Protein 5HN3 (pdb70)

Structure (mmCIF, N/CA/C/O backbone):
data_5HN3
#
_entry.id   5HN3
#
_cell.length_a   58.102
_cell.length_b   91.447
_cell.length_c   175.990
_cell.angle_alpha   90.00
_cell.angle_beta   90.00
_cell.angle_gamma   90.00
#
_symmetry.space_group_name_H-M   'I 2 2 2'
#
loop_
_entity.id
_entity.type
_entity.pdbx_description
1 polymer 'Homoisocitrate dehydrogenase'
2 non-polymer IMIDAZOLE
3 non-polymer 'SODIUM ION'
4 water water
#
loop_
_atom_site.group_PDB
_atom_site.id
_atom_site.type_symbol
_atom_site.label_atom_id
_atom_site.label_alt_id
_atom_site.label_comp_id
_atom_site.label_asym_id
_atom_site.label_entity_id
_atom_site.label_seq_id
_atom_site.pdbx_PDB_ins_code
_atom_site.Cartn_x
_atom_site.Cartn_y
_atom_site.Cartn_z
_atom_site.occupancy
_atom_site.B_iso_or_equiv
_atom_site.auth_seq_id
_atom_site.auth_comp_id
_atom_site.auth_asym_id
_atom_site.auth_atom_id
_atom_site.pdbx_PDB_model_num
ATOM 1 N N . MET A 1 1 ? -4.188 2.102 25.615 1.00 48.73 1 MET A N 1
ATOM 2 C CA . MET A 1 1 ? -2.983 2.877 26.006 1.00 45.65 1 MET A CA 1
ATOM 3 C C . MET A 1 1 ? -2.861 4.103 25.127 1.00 43.73 1 MET A C 1
ATOM 4 O O . MET A 1 1 ? -2.938 4.018 23.897 1.00 41.99 1 MET A O 1
ATOM 9 N N . TYR A 1 2 ? -2.659 5.246 25.762 1.00 40.97 2 TYR A N 1
ATOM 10 C CA . TYR A 1 2 ? -2.226 6.405 25.013 1.00 39.14 2 TYR A CA 1
ATOM 11 C C . TYR A 1 2 ? -0.710 6.389 24.968 1.00 36.93 2 TYR A C 1
ATOM 12 O O . TYR A 1 2 ? -0.052 6.067 25.976 1.00 39.77 2 TYR A O 1
ATOM 21 N N . ARG A 1 3 ? -0.198 6.791 23.815 1.00 38.79 3 ARG A N 1
ATOM 22 C CA . ARG A 1 3 ? 1.219 6.903 23.537 1.00 42.89 3 ARG A CA 1
ATOM 23 C C . ARG A 1 3 ? 1.644 8.381 23.485 1.00 41.96 3 ARG A C 1
ATOM 24 O O . ARG A 1 3 ? 1.238 9.124 22.562 1.00 39.31 3 ARG A O 1
ATOM 32 N N . VAL A 1 4 ? 2.480 8.775 24.448 1.00 37.17 4 VAL A N 1
ATOM 33 C CA . VAL A 1 4 ? 3.008 10.144 24.536 1.00 35.57 4 VAL A CA 1
ATOM 34 C C . VAL A 1 4 ? 4.490 10.175 24.164 1.00 35.54 4 VAL A C 1
ATOM 35 O O . VAL A 1 4 ? 5.288 9.461 24.757 1.00 34.78 4 VAL A O 1
ATOM 39 N N . ALA A 1 5 ? 4.833 11.004 23.182 1.00 33.76 5 ALA A N 1
ATOM 40 C CA . ALA A 1 5 ? 6.216 11.253 22.813 1.00 34.22 5 ALA A CA 1
ATOM 41 C C . ALA A 1 5 ? 6.824 12.300 23.749 1.00 35.02 5 ALA A C 1
ATOM 42 O O . ALA A 1 5 ? 6.248 13.375 23.932 1.00 34.62 5 ALA A O 1
ATOM 44 N N . VAL A 1 6 ? 7.974 11.984 24.344 1.00 32.58 6 VAL A N 1
ATOM 45 C CA . VAL A 1 6 ? 8.627 12.864 25.303 1.00 29.91 6 VAL A CA 1
ATOM 46 C C . VAL A 1 6 ? 9.899 13.406 24.668 1.00 30.64 6 VAL A C 1
ATOM 47 O O . VAL A 1 6 ? 10.709 12.657 24.124 1.00 32.60 6 VAL A O 1
ATOM 51 N N . ILE A 1 7 ? 10.044 14.728 24.670 1.00 30.08 7 ILE A N 1
ATOM 52 C CA . ILE A 1 7 ? 11.193 15.401 24.074 1.00 29.76 7 ILE A CA 1
ATOM 53 C C . ILE A 1 7 ? 11.743 16.339 25.127 1.00 30.45 7 ILE A C 1
ATOM 54 O O . ILE A 1 7 ? 11.372 17.544 25.180 1.00 30.58 7 ILE A O 1
ATOM 59 N N . PRO A 1 8 ? 12.613 15.803 26.007 1.00 30.85 8 PRO A N 1
ATOM 60 C CA . PRO A 1 8 ? 13.143 16.587 27.130 1.00 29.14 8 PRO A CA 1
ATOM 61 C C . PRO A 1 8 ? 13.888 17.892 26.766 1.00 29.03 8 PRO A C 1
A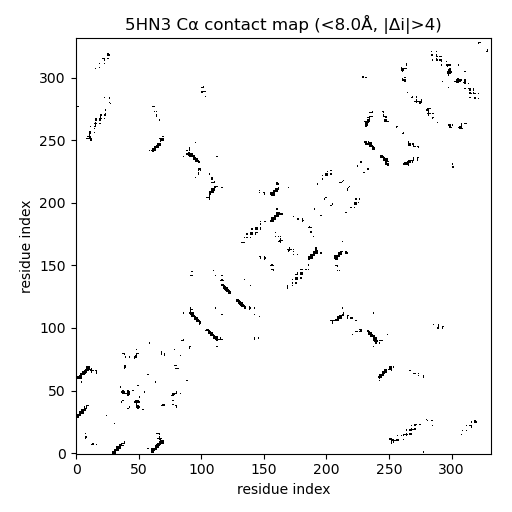TOM 62 O O . PRO A 1 8 ? 13.873 18.854 27.539 1.00 26.38 8 PRO A O 1
ATOM 66 N N . GLY A 1 9 ? 14.609 17.890 25.652 1.00 30.54 9 GLY A N 1
ATOM 67 C CA . GLY A 1 9 ? 15.421 19.044 25.242 1.00 30.63 9 GLY A CA 1
ATOM 68 C C . GLY A 1 9 ? 16.757 19.189 25.967 1.00 31.04 9 GLY A C 1
ATOM 69 O O . GLY A 1 9 ? 17.471 18.175 26.163 1.00 33.32 9 GLY A O 1
ATOM 70 N N . ASP A 1 10 ? 17.093 20.426 26.352 1.00 30.03 10 ASP A N 1
ATOM 71 C CA . ASP A 1 10 ? 18.402 20.826 26.923 1.00 31.31 10 ASP A CA 1
ATOM 72 C C . ASP A 1 10 ? 18.266 21.520 28.236 1.00 30.38 10 ASP A C 1
ATOM 73 O O . ASP A 1 10 ? 17.186 21.997 28.623 1.00 26.93 10 ASP A O 1
ATOM 78 N N . GLY A 1 11 ? 19.406 21.678 28.900 1.00 27.12 11 GLY A N 1
ATOM 79 C CA . GLY A 1 11 ? 19.486 22.517 30.089 1.00 29.04 11 GLY A CA 1
ATOM 80 C C . GLY A 1 11 ? 18.580 21.993 31.186 1.00 29.43 11 GLY A C 1
ATOM 81 O O . GLY A 1 11 ? 18.703 20.829 31.612 1.00 28.48 11 GLY A O 1
ATOM 82 N N . ILE A 1 12 ? 17.624 22.810 31.597 1.00 25.47 12 ILE A N 1
ATOM 83 C CA . ILE A 1 12 ? 16.683 22.367 32.627 1.00 25.58 12 ILE A CA 1
ATOM 84 C C . ILE A 1 12 ? 15.520 21.568 32.037 1.00 25.31 12 ILE A C 1
ATOM 85 O O . ILE A 1 12 ? 14.746 20.999 32.778 1.00 24.48 12 ILE A O 1
ATOM 90 N N . GLY A 1 13 ? 15.403 21.483 30.720 1.00 24.85 13 GLY A N 1
ATOM 91 C CA . GLY A 1 13 ? 14.321 20.715 30.128 1.00 26.09 13 GLY A CA 1
ATOM 92 C C . GLY A 1 13 ? 14.187 19.299 30.666 1.00 27.09 13 GLY A C 1
ATOM 93 O O . GLY A 1 13 ? 13.113 18.919 31.164 1.00 25.03 13 GLY A O 1
ATOM 94 N N . PRO A 1 14 ? 15.273 18.494 30.584 1.00 26.92 14 PRO A N 1
ATOM 95 C CA . PRO A 1 14 ? 15.265 17.145 31.178 1.00 24.49 14 PRO A CA 1
ATOM 96 C C . PRO A 1 14 ? 14.900 17.084 32.642 1.00 24.38 14 PRO A C 1
ATOM 97 O O . PRO A 1 14 ? 14.214 16.145 33.046 1.00 26.20 14 PRO A O 1
ATOM 101 N N . GLU A 1 15 ? 15.307 18.073 33.421 1.00 22.98 15 GLU A N 1
ATOM 102 C CA . GLU A 1 15 ? 15.086 18.095 34.864 1.00 24.66 15 GLU A CA 1
ATOM 103 C C . GLU A 1 15 ? 13.580 18.250 35.133 1.00 23.86 15 GLU A C 1
ATOM 104 O O . GLU A 1 15 ? 12.994 17.521 35.924 1.00 24.49 15 GLU A O 1
ATOM 110 N N . VAL A 1 16 ? 12.978 19.253 34.510 1.00 22.75 16 VAL A N 1
ATOM 111 C CA . VAL A 1 16 ? 11.554 19.518 34.763 1.00 23.55 16 VAL A CA 1
ATOM 112 C C . VAL A 1 16 ? 10.654 18.444 34.142 1.00 23.73 16 VAL A C 1
ATOM 113 O O . VAL A 1 16 ? 9.574 18.100 34.709 1.00 24.09 16 VAL A O 1
ATOM 117 N N . ILE A 1 17 ? 11.050 17.889 32.994 1.00 21.89 17 ILE A N 1
ATOM 118 C CA . ILE A 1 17 ? 10.287 16.868 32.324 1.00 24.02 17 ILE A CA 1
ATOM 119 C C . ILE A 1 17 ? 10.316 15.574 33.139 1.00 25.72 17 ILE A C 1
ATOM 120 O O . ILE A 1 17 ? 9.300 14.894 33.211 1.00 24.98 17 ILE A O 1
ATOM 125 N N . ASP A 1 18 ? 11.445 15.255 33.773 1.00 25.55 18 ASP A N 1
ATOM 126 C CA . ASP A 1 18 ? 11.478 14.090 34.688 1.00 28.55 18 ASP A CA 1
ATOM 127 C C . ASP A 1 18 ? 10.378 14.237 35.750 1.00 26.19 18 ASP A C 1
ATOM 128 O O . ASP A 1 18 ? 9.661 13.275 36.069 1.00 28.09 18 ASP A O 1
ATOM 133 N N . GLY A 1 19 ? 10.274 15.424 36.346 1.00 24.52 19 GLY A N 1
ATOM 134 C CA . GLY A 1 19 ? 9.244 15.707 37.333 1.00 24.38 19 GLY A CA 1
ATOM 135 C C . GLY A 1 19 ? 7.850 15.557 36.764 1.00 24.17 19 GLY A C 1
ATOM 136 O O . GLY A 1 19 ? 6.966 14.992 37.411 1.00 25.21 19 GLY A O 1
ATOM 137 N N . ALA A 1 20 ? 7.608 16.130 35.584 1.00 22.46 20 ALA A N 1
ATOM 138 C CA . ALA A 1 20 ? 6.315 16.015 34.954 1.00 23.87 20 ALA A CA 1
ATOM 139 C C . ALA A 1 20 ? 5.921 14.566 34.654 1.00 24.96 20 ALA A C 1
ATOM 140 O O . ALA A 1 20 ? 4.780 14.166 34.899 1.00 25.20 20 ALA A O 1
ATOM 142 N N . VAL A 1 21 ? 6.845 13.790 34.077 1.00 24.38 21 VAL A N 1
ATOM 143 C CA . VAL A 1 21 ? 6.565 12.386 33.761 1.00 23.42 21 VAL A CA 1
ATOM 144 C C . VAL A 1 21 ? 6.298 11.555 35.023 1.00 24.79 21 VAL A C 1
ATOM 145 O O . VAL A 1 21 ? 5.347 10.759 35.029 1.00 24.96 21 VAL A O 1
ATOM 149 N N . ARG A 1 22 ? 7.073 11.776 36.080 1.00 24.11 22 ARG A N 1
ATOM 150 C CA . ARG A 1 22 ? 6.845 11.128 37.344 1.00 24.78 22 ARG A CA 1
ATOM 151 C C . ARG A 1 22 ? 5.457 11.459 37.915 1.00 26.59 22 ARG A C 1
ATOM 152 O O . ARG A 1 22 ? 4.739 10.582 38.426 1.00 25.92 22 ARG A O 1
ATOM 160 N N . VAL A 1 23 ? 5.084 12.740 37.833 1.00 23.13 23 VAL A N 1
ATOM 161 C CA . VAL A 1 23 ? 3.725 13.134 38.192 1.00 23.62 23 VAL A CA 1
ATOM 162 C C . VAL A 1 23 ? 2.640 12.443 37.383 1.00 24.43 23 VAL A C 1
ATOM 163 O O . VAL A 1 23 ? 1.662 11.961 38.001 1.00 25.61 23 VAL A O 1
ATOM 167 N N . LEU A 1 24 ? 2.783 12.372 36.054 1.00 23.80 24 LEU A N 1
ATOM 168 C CA . LEU A 1 24 ? 1.798 11.727 35.204 1.00 24.57 24 LEU A CA 1
ATOM 169 C C . LEU A 1 24 ? 1.670 10.261 35.617 1.00 26.37 24 LEU A C 1
ATOM 170 O O . LEU A 1 24 ? 0.574 9.776 35.791 1.00 25.78 24 LEU A O 1
ATOM 175 N N . LYS A 1 25 ? 2.809 9.616 35.836 1.00 25.65 25 LYS A N 1
ATOM 176 C CA . LYS A 1 25 ? 2.800 8.172 36.247 1.00 28.62 25 LYS A CA 1
ATOM 177 C C . LYS A 1 25 ? 2.132 7.966 37.592 1.00 26.80 25 LYS A C 1
ATOM 178 O O . LYS A 1 25 ? 1.551 6.886 37.828 1.00 29.36 25 LYS A O 1
ATOM 184 N N . ALA A 1 26 ? 2.204 8.954 38.473 1.00 26.88 26 ALA A N 1
ATOM 185 C CA . ALA A 1 26 ? 1.536 8.898 39.743 1.00 26.83 26 ALA A CA 1
ATOM 186 C C . ALA A 1 26 ? 0.006 9.000 39.600 1.00 30.64 26 ALA A C 1
ATOM 187 O O . ALA A 1 26 ? -0.725 8.499 40.467 1.00 26.50 26 ALA A O 1
ATOM 189 N N . VAL A 1 27 ? -0.502 9.638 38.536 1.00 30.63 27 VAL A N 1
ATOM 190 C CA . VAL A 1 27 ? -1.978 9.757 38.421 1.00 30.43 27 VAL A CA 1
ATOM 191 C C . VAL A 1 27 ? -2.582 8.659 37.561 1.00 30.59 27 VAL A C 1
ATOM 192 O O . VAL A 1 27 ? -3.682 8.221 37.845 1.00 33.50 27 VAL A O 1
ATOM 196 N N . THR A 1 28 ? -1.908 8.226 36.518 1.00 31.65 28 THR A N 1
ATOM 197 C CA . THR A 1 28 ? -2.487 7.247 35.616 1.00 36.35 28 THR A CA 1
ATOM 198 C C . THR A 1 28 ? -1.466 6.219 35.139 1.00 34.73 28 THR A C 1
ATOM 199 O O . THR A 1 28 ? -0.289 6.528 34.948 1.00 30.29 28 THR A O 1
ATOM 203 N N . GLY A 1 29 ? -1.922 4.975 34.985 1.00 36.32 29 GLY A N 1
ATOM 204 C CA . GLY A 1 29 ? -1.174 3.984 34.250 1.00 37.17 29 GLY A CA 1
ATOM 205 C C . GLY A 1 29 ? -1.692 3.831 32.834 1.00 38.35 29 GLY A C 1
ATOM 206 O O . GLY A 1 29 ? -1.286 2.925 32.118 1.00 40.49 29 GLY A O 1
ATOM 207 N N . ARG A 1 30 ? -2.575 4.722 32.387 1.00 42.17 30 ARG A N 1
ATOM 208 C CA . ARG A 1 30 ? -3.111 4.621 31.022 1.00 42.74 30 ARG A CA 1
ATOM 209 C C . ARG A 1 30 ? -2.255 5.310 29.960 1.00 43.40 30 ARG A C 1
ATOM 210 O O . ARG A 1 30 ? -2.633 5.370 28.792 1.00 46.24 30 ARG A O 1
ATOM 218 N N . VAL A 1 31 ? -1.095 5.823 30.352 1.00 39.28 31 VAL A N 1
ATOM 219 C CA . VAL A 1 31 ? -0.173 6.404 29.415 1.00 39.02 31 VAL A CA 1
ATOM 220 C C . VAL A 1 31 ? 1.156 5.702 29.571 1.00 37.85 31 VAL A C 1
ATOM 221 O O . VAL A 1 31 ? 1.572 5.421 30.693 1.00 39.74 31 VAL A O 1
ATOM 225 N N . ARG A 1 32 ? 1.780 5.443 28.439 1.00 35.96 32 ARG A N 1
ATOM 226 C CA . ARG A 1 32 ? 3.167 5.063 28.352 1.00 44.60 32 ARG A CA 1
ATOM 227 C C . ARG A 1 32 ? 3.921 6.071 27.476 1.00 38.68 32 ARG A C 1
ATOM 228 O O . ARG A 1 32 ? 3.371 6.647 26.525 1.00 39.09 32 ARG A O 1
ATOM 236 N N . PHE A 1 33 ? 5.214 6.189 27.757 1.00 34.95 33 PHE A N 1
ATOM 237 C CA . PHE A 1 33 ? 6.069 7.221 27.193 1.00 35.42 33 PHE A CA 1
ATOM 238 C C . PHE A 1 33 ? 7.230 6.690 26.346 1.00 40.43 33 PHE A C 1
ATOM 239 O O . PHE A 1 33 ? 7.913 5.755 26.765 1.00 40.92 33 PHE A O 1
ATOM 247 N N . GLU A 1 34 ? 7.462 7.310 25.192 1.00 39.55 34 GLU A N 1
ATOM 248 C CA . GLU A 1 34 ? 8.683 7.099 24.379 1.00 44.43 34 GLU A CA 1
ATOM 249 C C . GLU A 1 34 ? 9.493 8.389 24.255 1.00 44.56 34 GLU A C 1
ATOM 250 O O . GLU A 1 34 ? 8.938 9.446 23.922 1.00 40.58 34 GLU A O 1
ATOM 256 N N . TYR A 1 35 ? 10.805 8.294 24.476 1.00 41.76 35 TYR A N 1
ATOM 257 C CA . TYR A 1 35 ? 11.673 9.476 24.524 1.00 37.62 35 TYR A CA 1
AT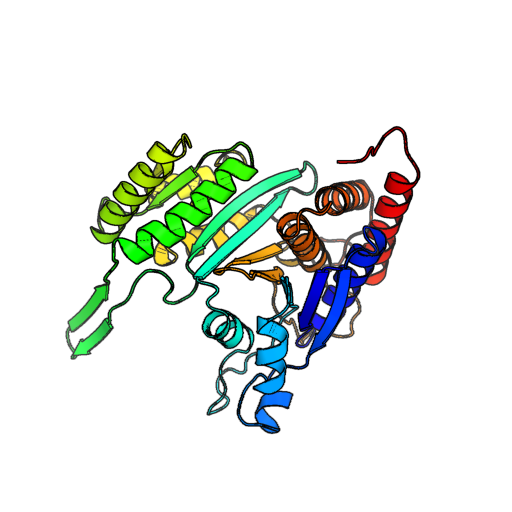OM 258 C C . TYR A 1 35 ? 12.425 9.692 23.224 1.00 40.82 35 TYR A C 1
ATOM 259 O O . TYR A 1 35 ? 12.772 8.723 22.543 1.00 39.03 35 TYR A O 1
ATOM 268 N N . TYR A 1 36 ? 12.674 10.960 22.886 1.00 38.94 36 TYR A N 1
ATOM 269 C CA . TYR A 1 36 ? 13.341 11.348 21.647 1.00 38.46 36 TYR A CA 1
ATOM 270 C C . TYR A 1 36 ? 14.333 12.491 21.869 1.00 39.80 36 TYR A C 1
ATOM 271 O O . TYR A 1 36 ? 14.113 13.378 22.692 1.00 39.75 36 TYR A O 1
ATOM 280 N N . GLU A 1 37 ? 15.430 12.462 21.129 1.00 38.96 37 GLU A N 1
ATOM 281 C CA . GLU A 1 37 ? 16.470 13.486 21.219 1.00 40.53 37 GLU A CA 1
ATOM 282 C C . GLU A 1 37 ? 16.220 14.550 20.169 1.00 37.07 37 GLU A C 1
ATOM 283 O O . GLU A 1 37 ? 15.682 14.275 19.114 1.00 37.69 37 GLU A O 1
ATOM 289 N N . GLY A 1 38 ? 16.645 15.765 20.463 1.00 39.01 38 GLY A N 1
ATOM 290 C CA . GLY A 1 38 ? 16.457 16.879 19.560 1.00 37.55 38 GLY A CA 1
ATOM 291 C C . GLY A 1 38 ? 17.225 18.082 20.057 1.00 37.37 38 GLY A C 1
ATOM 292 O O . GLY A 1 38 ? 17.354 18.307 21.256 1.00 38.22 38 GLY A O 1
ATOM 293 N N . GLY A 1 39 ? 17.728 18.872 19.129 1.00 37.73 39 GLY A N 1
ATOM 294 C CA . GLY A 1 39 ? 18.500 20.048 19.487 1.00 41.27 39 GLY A CA 1
ATOM 295 C C . GLY A 1 39 ? 19.747 20.137 18.634 1.00 43.68 39 GLY A C 1
ATOM 296 O O . GLY A 1 39 ? 19.836 19.518 17.563 1.00 44.79 39 GLY A O 1
ATOM 297 N N . VAL A 1 40 ? 20.707 20.900 19.125 1.00 44.62 40 VAL A N 1
ATOM 298 C CA . VAL A 1 40 ? 21.932 21.186 18.383 1.00 47.14 40 VAL A CA 1
ATOM 299 C C . VAL A 1 40 ? 22.732 19.900 18.139 1.00 47.74 40 VAL A C 1
ATOM 300 O O . VAL A 1 40 ? 23.197 19.668 17.021 1.00 47.55 40 VAL A O 1
ATOM 304 N N . ASP A 1 41 ? 22.843 19.044 19.154 1.00 48.94 41 ASP A N 1
ATOM 305 C CA . ASP A 1 41 ? 23.634 17.803 19.022 1.00 50.25 41 ASP A CA 1
ATOM 306 C C . ASP A 1 41 ? 23.095 16.905 17.920 1.00 53.39 41 ASP A C 1
ATOM 307 O O . ASP A 1 41 ? 23.866 16.377 17.107 1.00 58.97 41 ASP A O 1
ATOM 312 N N . VAL A 1 42 ? 21.775 16.746 17.871 1.00 52.58 42 VAL A N 1
ATOM 313 C CA . VAL A 1 42 ? 21.133 16.036 16.761 1.00 53.49 42 VAL A CA 1
ATOM 314 C C . VAL A 1 42 ? 21.387 16.712 15.403 1.00 54.19 42 VAL A C 1
ATOM 315 O O . VAL A 1 42 ? 21.574 16.018 14.389 1.00 54.37 42 VAL A O 1
ATOM 319 N N . PHE A 1 43 ? 21.386 18.046 15.369 1.00 53.74 43 PHE A N 1
ATOM 320 C CA . PHE A 1 43 ? 21.659 18.787 14.125 1.00 55.87 43 PHE A CA 1
ATOM 321 C C . PHE A 1 43 ? 23.068 18.520 13.603 1.00 57.33 43 PHE A C 1
ATOM 322 O O . PHE A 1 43 ? 23.252 18.277 12.405 1.00 55.94 43 PHE A O 1
ATOM 330 N N . GLN A 1 44 ? 24.051 18.587 14.503 1.00 60.84 44 GLN A N 1
ATOM 331 C CA . GLN A 1 44 ? 25.447 18.322 14.148 1.00 65.02 44 GLN A CA 1
ATOM 332 C C . GLN A 1 44 ? 25.553 16.950 13.491 1.00 67.32 44 GLN A C 1
ATOM 333 O O . GLN A 1 44 ? 26.265 16.774 12.506 1.00 67.48 44 GLN A O 1
ATOM 339 N N . GLU A 1 45 ? 24.828 15.982 14.034 1.00 68.19 45 GLU A N 1
ATOM 340 C CA . GLU A 1 45 ? 24.950 14.612 13.574 1.00 69.11 45 GLU A CA 1
ATOM 341 C C . GLU A 1 45 ? 24.057 14.245 12.387 1.00 66.81 45 GLU A C 1
ATOM 342 O O . GLU A 1 45 ? 24.285 13.204 11.782 1.00 70.96 45 GLU A O 1
ATOM 348 N N . CYS A 1 46 ? 23.065 15.071 12.037 1.00 63.52 46 CYS A N 1
ATOM 349 C CA . CYS A 1 46 ? 22.168 14.746 10.896 1.00 61.22 46 CYS A CA 1
ATOM 350 C C . CYS A 1 46 ? 21.594 15.913 10.065 1.00 56.09 46 CYS A C 1
ATOM 351 O O . CYS A 1 46 ? 20.749 15.682 9.205 1.00 56.00 46 CYS A O 1
ATOM 354 N N . GLY A 1 47 ? 22.021 17.148 10.317 1.00 54.15 47 GLY A N 1
ATOM 355 C CA . GLY A 1 47 ? 21.560 18.299 9.526 1.00 55.46 47 GLY A CA 1
ATOM 356 C C . GLY A 1 47 ? 20.156 18.828 9.807 1.00 56.21 47 GLY A C 1
ATOM 357 O O . GLY A 1 47 ? 19.674 19.700 9.091 1.00 55.03 47 GLY A O 1
ATOM 358 N N . SER A 1 48 ? 19.496 18.307 10.842 1.00 57.93 48 SER A N 1
ATOM 359 C CA . SER A 1 48 ? 18.160 18.782 11.254 1.00 57.26 48 SER A CA 1
ATOM 360 C C . SER A 1 48 ? 18.027 18.630 12.764 1.00 53.74 48 SER A C 1
ATOM 361 O O . SER A 1 48 ? 18.586 17.686 13.324 1.00 49.92 48 SER A O 1
ATOM 364 N N . PRO A 1 49 ? 17.295 19.555 13.433 1.00 48.99 49 PRO A N 1
ATOM 365 C CA . PRO A 1 49 ? 17.198 19.497 14.905 1.00 46.47 49 PRO A CA 1
ATOM 366 C C . PRO A 1 49 ? 16.580 18.203 15.428 1.00 43.99 49 PRO A C 1
ATOM 367 O O . PRO A 1 49 ? 16.819 17.828 16.590 1.00 41.50 49 PRO A O 1
ATOM 371 N N . ILE A 1 50 ? 15.781 17.542 14.589 1.00 44.58 50 ILE A N 1
ATOM 372 C CA . ILE A 1 50 ? 15.233 16.235 14.917 1.00 48.55 50 ILE A CA 1
ATOM 373 C C . ILE A 1 50 ? 15.239 15.285 13.701 1.00 51.97 50 ILE A C 1
ATOM 374 O O . ILE A 1 50 ? 14.993 15.696 12.556 1.00 52.02 50 ILE A O 1
ATOM 379 N N . ARG A 1 51 ? 15.536 14.014 13.979 1.00 56.99 51 ARG A N 1
ATOM 380 C CA . ARG A 1 51 ? 15.613 12.962 12.953 1.00 57.71 51 ARG A CA 1
ATOM 381 C C . ARG A 1 51 ? 14.252 12.690 12.303 1.00 60.26 51 ARG A C 1
ATOM 382 O O . ARG A 1 51 ? 13.221 12.666 12.981 1.00 61.19 51 ARG A O 1
ATOM 390 N N . GLU A 1 52 ? 14.260 12.464 10.992 1.00 61.79 52 GLU A N 1
ATOM 391 C CA . GLU A 1 52 ? 13.027 12.329 10.219 1.00 64.79 52 GLU A CA 1
ATOM 392 C C . GLU A 1 52 ? 12.219 11.101 10.653 1.00 63.46 52 GLU A C 1
ATOM 393 O O . GLU A 1 52 ? 10.986 11.130 10.648 1.00 62.57 52 GLU A O 1
ATOM 399 N N . GLU A 1 53 ? 12.923 10.041 11.051 1.00 63.90 53 GLU A N 1
ATOM 400 C CA . GLU A 1 53 ? 12.281 8.821 11.566 1.00 63.25 53 GLU A CA 1
ATOM 401 C C . GLU A 1 53 ? 11.675 9.021 12.964 1.00 58.51 53 GLU A C 1
ATOM 402 O O . GLU A 1 53 ? 10.650 8.421 13.277 1.00 54.17 53 GLU A O 1
ATOM 408 N N . ASP A 1 54 ? 12.304 9.861 13.791 1.00 53.95 54 ASP A N 1
ATOM 409 C CA . ASP A 1 54 ? 11.729 10.258 15.091 1.00 51.69 54 ASP A CA 1
ATOM 410 C C . ASP A 1 54 ? 10.472 11.119 14.890 1.00 48.87 54 ASP A C 1
ATOM 411 O O . ASP A 1 54 ? 9.449 10.875 15.523 1.00 46.48 54 ASP A O 1
ATOM 416 N N . LEU A 1 55 ? 10.536 12.082 13.973 1.00 51.63 55 LEU A N 1
ATOM 417 C CA . LEU A 1 55 ? 9.342 12.861 13.596 1.00 54.06 55 LEU A CA 1
ATOM 418 C C . LEU A 1 55 ? 8.156 11.985 13.199 1.00 53.99 55 LEU A C 1
ATOM 419 O O . LEU A 1 55 ? 7.018 12.264 13.594 1.00 55.74 55 LEU A O 1
ATOM 424 N N . GLU A 1 56 ? 8.421 10.942 12.407 1.00 52.04 56 GLU A N 1
ATOM 425 C CA . GLU A 1 56 ? 7.373 10.028 11.970 1.00 53.21 56 GLU A CA 1
ATOM 426 C C . GLU A 1 56 ? 6.734 9.304 13.128 1.00 47.77 56 GLU A C 1
ATOM 427 O O . GLU A 1 56 ? 5.513 9.142 13.158 1.00 52.87 56 GLU A O 1
ATOM 433 N N . GLU A 1 57 ? 7.532 8.868 14.094 1.00 47.77 57 GLU A N 1
ATOM 434 C CA . GLU A 1 57 ? 6.957 8.219 15.260 1.00 47.14 57 GLU A CA 1
ATOM 435 C C . GLU A 1 57 ? 6.152 9.227 16.077 1.00 47.50 57 GLU A C 1
ATOM 436 O O . GLU A 1 57 ? 5.090 8.902 16.611 1.00 47.50 57 GLU A O 1
ATOM 442 N N . ILE A 1 58 ? 6.681 10.443 16.179 1.00 46.69 58 ILE A N 1
ATOM 443 C CA . ILE A 1 58 ? 6.021 11.521 16.945 1.00 45.35 58 ILE A CA 1
ATOM 444 C C . ILE A 1 58 ? 4.642 11.854 16.353 1.00 44.08 58 ILE A C 1
ATOM 445 O O . ILE A 1 58 ? 3.652 11.923 17.095 1.00 44.91 58 ILE A O 1
ATOM 450 N N . ARG A 1 59 ? 4.565 11.987 15.027 1.00 46.21 59 ARG A N 1
ATOM 451 C CA . ARG A 1 59 ? 3.284 12.211 14.317 1.00 48.09 59 ARG A CA 1
ATOM 452 C C . ARG A 1 59 ? 2.182 11.222 14.671 1.00 49.50 59 ARG A C 1
ATOM 453 O O . ARG A 1 59 ? 1.000 11.568 14.635 1.00 47.32 59 ARG A O 1
ATOM 461 N N . ARG A 1 60 ? 2.561 9.987 14.977 1.00 50.13 60 ARG A N 1
ATOM 462 C CA . ARG A 1 60 ? 1.594 8.934 15.257 1.00 50.98 60 ARG A CA 1
ATOM 463 C C . ARG A 1 60 ? 1.236 8.823 16.732 1.00 48.59 60 ARG A C 1
ATOM 464 O O . ARG A 1 60 ? 0.292 8.111 17.082 1.00 52.15 60 ARG A O 1
ATOM 472 N N . SER A 1 61 ? 1.973 9.530 17.592 1.00 46.18 61 SER A N 1
ATOM 473 C CA . SER A 1 61 ? 1.670 9.588 19.018 1.00 43.72 61 SER A CA 1
ATOM 474 C C . SER A 1 61 ? 0.374 10.343 19.284 1.00 38.07 61 SER A C 1
ATOM 475 O O . SER A 1 61 ? -0.135 11.062 18.420 1.00 40.15 61 SER A O 1
ATOM 478 N N . ASP A 1 62 ? -0.165 10.146 20.478 1.00 36.76 62 ASP A N 1
ATOM 479 C CA . ASP A 1 62 ? -1.411 10.787 20.877 1.00 35.65 62 ASP A CA 1
ATOM 480 C C . ASP A 1 62 ? -1.187 12.212 21.421 1.00 35.29 62 ASP A C 1
ATOM 481 O O . ASP A 1 62 ? -2.039 13.081 21.244 1.00 34.72 62 ASP A O 1
ATOM 486 N N . ALA A 1 63 ? -0.051 12.428 22.077 1.00 34.29 63 ALA A N 1
ATOM 487 C CA . ALA A 1 63 ? 0.322 13.762 22.590 1.00 33.33 63 ALA A CA 1
ATOM 488 C C . ALA A 1 63 ? 1.847 13.841 22.690 1.00 34.78 63 ALA A C 1
ATOM 489 O O . ALA A 1 63 ? 2.545 12.792 22.708 1.00 34.28 63 ALA A O 1
ATOM 491 N N . VAL A 1 64 ? 2.373 15.065 22.731 1.00 32.36 64 VAL A N 1
ATOM 492 C CA . VAL A 1 64 ? 3.801 15.291 22.920 1.00 29.45 64 VAL A CA 1
ATOM 493 C C . VAL A 1 64 ? 4.018 16.096 24.184 1.00 31.61 64 VAL A C 1
ATOM 494 O O . VAL A 1 64 ? 3.315 17.082 24.444 1.00 27.11 64 VAL A O 1
ATOM 498 N N . LEU A 1 65 ? 5.010 15.677 24.956 1.00 27.88 65 LEU A N 1
ATOM 499 C CA . LEU A 1 65 ? 5.446 16.405 26.133 1.00 26.85 65 LEU A CA 1
ATOM 500 C C . LEU A 1 65 ? 6.847 16.865 25.865 1.00 28.59 65 LEU A C 1
ATOM 501 O O . LEU A 1 65 ? 7.743 16.026 25.642 1.00 27.50 65 LEU A O 1
ATOM 506 N N . PHE A 1 66 ? 7.030 18.191 2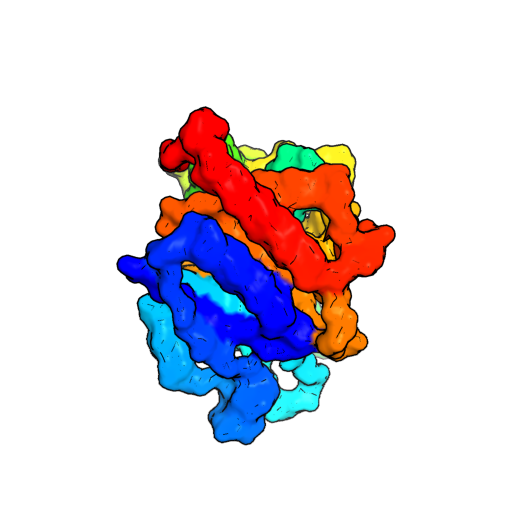5.890 1.00 26.09 66 PHE A N 1
ATOM 507 C CA . PHE A 1 66 ? 8.247 18.854 25.473 1.00 24.48 66 PHE A CA 1
ATOM 508 C C . PHE A 1 66 ? 8.799 19.693 26.608 1.00 24.31 66 PHE A C 1
ATOM 509 O O . PHE A 1 66 ? 8.056 20.370 27.293 1.00 22.21 66 PHE A O 1
ATOM 517 N N . GLY A 1 67 ? 10.118 19.623 26.834 1.00 23.38 67 GLY A N 1
ATOM 518 C CA . GLY A 1 67 ? 10.763 20.408 27.868 1.00 24.73 67 GLY A CA 1
ATOM 519 C C . GLY A 1 67 ? 11.142 21.793 27.364 1.00 24.69 67 GLY A C 1
ATOM 520 O O . GLY A 1 67 ? 10.307 22.723 27.339 1.00 24.35 67 GLY A O 1
ATOM 521 N N . ALA A 1 68 ? 12.411 21.949 26.990 1.00 24.22 68 ALA A N 1
ATOM 522 C CA . ALA A 1 68 ? 12.879 23.238 26.536 1.00 24.60 68 ALA A CA 1
ATOM 523 C C . ALA A 1 68 ? 14.167 23.023 25.768 1.00 28.53 68 ALA A C 1
ATOM 524 O O . ALA A 1 68 ? 14.876 22.057 26.001 1.00 26.62 68 ALA A O 1
ATOM 526 N N . THR A 1 69 ? 14.421 23.919 24.828 1.00 29.49 69 THR A N 1
ATOM 527 C CA . THR A 1 69 ? 15.525 23.758 23.913 1.00 32.82 69 THR A CA 1
ATOM 528 C C . THR A 1 69 ? 16.345 25.035 23.841 1.00 33.19 69 THR A C 1
ATOM 529 O O . THR A 1 69 ? 15.806 26.136 23.886 1.00 32.58 69 THR A O 1
ATOM 533 N N . THR A 1 70 ? 17.666 24.879 23.759 1.00 34.58 70 THR A N 1
ATOM 534 C CA . THR A 1 70 ? 18.575 26.005 23.620 1.00 34.89 70 THR A CA 1
ATOM 535 C C . THR A 1 70 ? 18.811 26.206 22.110 1.00 35.54 70 THR A C 1
ATOM 536 O O . THR A 1 70 ? 19.157 25.267 21.391 1.00 33.92 70 THR A O 1
ATOM 540 N N . THR A 1 71 ? 18.582 27.426 21.625 1.00 37.20 71 THR A N 1
ATOM 541 C CA . THR A 1 71 ? 18.711 27.733 20.194 1.00 38.18 71 THR A CA 1
ATOM 542 C C . THR A 1 71 ? 19.815 28.782 20.046 1.00 39.62 71 THR A C 1
ATOM 543 O O . THR A 1 71 ? 19.645 29.892 20.499 1.00 41.10 71 THR A O 1
ATOM 547 N N . PRO A 1 72 ? 20.961 28.430 19.436 1.00 42.95 72 PRO A N 1
ATOM 548 C CA . PRO A 1 72 ? 22.049 29.423 19.373 1.00 45.47 72 PRO A CA 1
ATOM 549 C C . PRO A 1 72 ? 21.726 30.625 18.499 1.00 49.04 72 PRO A C 1
ATOM 550 O O . PRO A 1 72 ? 20.929 30.510 17.570 1.00 49.02 72 PRO A O 1
ATOM 554 N N . PHE A 1 73 ? 22.351 31.760 18.806 1.00 58.44 73 PHE A N 1
ATOM 555 C CA . PHE A 1 73 ? 22.120 33.026 18.089 1.00 65.88 73 PHE A CA 1
ATOM 556 C C . PHE A 1 73 ? 22.269 32.846 16.577 1.00 67.20 73 PHE A C 1
ATOM 557 O O . PHE A 1 73 ? 21.410 33.284 15.808 1.00 69.09 73 PHE A O 1
ATOM 565 N N . ASP A 1 74 ? 23.356 32.197 16.162 1.00 68.88 74 ASP A N 1
ATOM 566 C CA . ASP A 1 74 ? 23.585 31.917 14.750 1.00 71.76 74 ASP A CA 1
ATOM 567 C C . ASP A 1 74 ? 24.439 30.677 14.573 1.00 69.27 74 ASP A C 1
ATOM 568 O O . ASP A 1 74 ? 25.659 30.718 14.700 1.00 74.12 74 ASP A O 1
ATOM 573 N N . LEU A 1 75 ? 23.763 29.570 14.299 1.00 67.95 75 LEU A N 1
ATOM 574 C CA . LEU A 1 75 ? 24.394 28.328 13.917 1.00 63.71 75 LEU A CA 1
ATOM 575 C C . LEU A 1 75 ? 23.876 28.049 12.511 1.00 64.89 75 LEU A C 1
ATOM 576 O O . LEU A 1 75 ? 22.742 27.587 12.348 1.00 59.58 75 LEU A O 1
ATOM 581 N N . PRO A 1 76 ? 24.685 28.373 11.479 1.00 64.15 76 PRO A N 1
ATOM 582 C CA . PRO A 1 76 ? 24.230 28.267 10.087 1.00 59.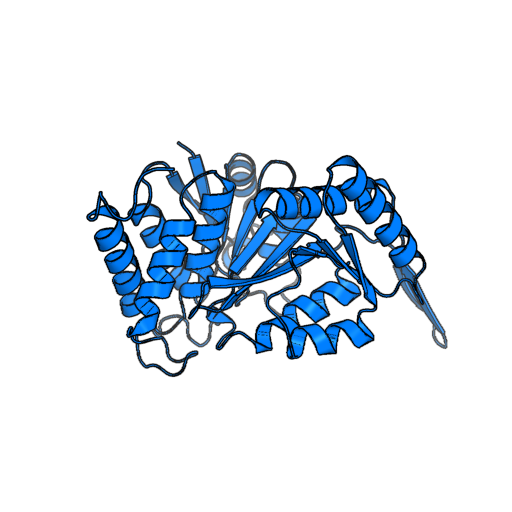85 76 PRO A CA 1
ATOM 583 C C . PRO A 1 76 ? 23.522 26.943 9.761 1.00 55.65 76 PRO A C 1
ATOM 584 O O . PRO A 1 76 ? 24.029 25.868 10.093 1.00 57.98 76 PRO A O 1
ATOM 588 N N . GLY A 1 77 ? 22.336 27.037 9.161 1.00 53.27 77 GLY A N 1
ATOM 589 C CA . GLY A 1 77 ? 21.545 25.864 8.801 1.00 51.53 77 GLY A CA 1
ATOM 590 C C . GLY A 1 77 ? 20.602 25.383 9.897 1.00 52.73 77 GLY A C 1
ATOM 591 O O . GLY A 1 77 ? 19.656 24.658 9.606 1.00 56.39 77 GLY A O 1
ATOM 592 N N . TYR A 1 78 ? 20.865 25.767 11.150 1.00 51.93 78 TYR A N 1
ATOM 593 C CA . TYR A 1 78 ? 20.048 25.340 12.292 1.00 51.65 78 TYR A CA 1
ATOM 594 C C . TYR A 1 78 ? 18.730 26.107 12.350 1.00 49.57 78 TYR A C 1
ATOM 595 O O . TYR A 1 78 ? 18.672 27.301 12.036 1.00 49.23 78 TYR A O 1
ATOM 604 N N . ARG A 1 79 ? 17.685 25.399 12.764 1.00 50.27 79 ARG A N 1
ATOM 605 C CA . ARG A 1 79 ? 16.369 25.970 12.984 1.00 52.11 79 ARG A CA 1
ATOM 606 C C . ARG A 1 79 ? 15.857 25.434 14.330 1.00 48.82 79 ARG A C 1
ATOM 607 O O . ARG A 1 79 ? 15.938 24.238 14.584 1.00 41.11 79 ARG A O 1
ATOM 615 N N . SER A 1 80 ? 15.350 26.325 15.182 1.00 46.27 80 SER A N 1
ATOM 616 C CA . SER A 1 80 ? 14.822 25.943 16.503 1.00 40.48 80 SER A CA 1
ATOM 617 C C . SER A 1 80 ? 14.010 24.639 16.486 1.00 35.81 80 SER A C 1
ATOM 618 O O . SER A 1 80 ? 13.144 24.424 15.624 1.00 38.54 80 SER A O 1
ATOM 621 N N . LEU A 1 81 ? 14.299 23.763 17.442 1.00 33.26 81 LEU A N 1
ATOM 622 C CA . LEU A 1 81 ? 13.591 22.494 17.573 1.00 31.85 81 LEU A CA 1
ATOM 623 C C . LEU A 1 81 ? 12.087 22.713 17.806 1.00 32.69 81 LEU A C 1
ATOM 624 O O . LEU A 1 81 ? 11.281 22.045 17.208 1.00 30.63 81 LEU A O 1
ATOM 629 N N . ILE A 1 82 ? 11.721 23.645 18.691 1.00 31.77 82 ILE A N 1
ATOM 630 C CA . ILE A 1 82 ? 10.289 23.854 18.972 1.00 28.21 82 ILE A CA 1
ATOM 631 C C . ILE A 1 82 ? 9.584 24.477 17.750 1.00 32.07 82 ILE A C 1
ATOM 632 O O . ILE A 1 82 ? 8.450 24.110 17.440 1.00 31.23 82 ILE A O 1
ATOM 637 N N . LEU A 1 83 ? 10.258 25.392 17.040 1.00 32.79 83 LEU A N 1
ATOM 638 C CA . LEU A 1 83 ? 9.693 25.947 15.794 1.00 34.32 83 LEU A CA 1
ATOM 639 C C . LEU A 1 83 ? 9.495 24.857 14.730 1.00 33.11 83 LEU A C 1
ATOM 640 O O . LEU A 1 83 ? 8.445 24.780 14.109 1.00 32.33 83 LEU A O 1
ATOM 645 N N . THR A 1 84 ? 10.483 23.980 14.576 1.00 31.39 84 THR A N 1
ATOM 646 C CA . THR A 1 84 ? 10.355 22.808 13.704 1.00 32.75 84 THR A CA 1
ATOM 647 C C . THR A 1 84 ? 9.179 21.912 14.061 1.00 30.53 84 THR A C 1
ATOM 648 O O . THR A 1 84 ? 8.409 21.519 13.201 1.00 34.10 84 THR A O 1
ATOM 652 N N . LEU A 1 85 ? 9.022 21.580 15.328 1.00 32.98 85 LEU A N 1
ATOM 653 C CA . LEU A 1 85 ? 7.935 20.721 15.746 1.00 31.68 85 LEU A CA 1
ATOM 654 C C . LEU A 1 85 ? 6.579 21.386 15.501 1.00 31.07 85 LEU A C 1
ATOM 655 O O . LEU A 1 85 ? 5.675 20.748 14.994 1.00 29.92 85 LEU A O 1
ATOM 660 N N . ARG A 1 86 ? 6.441 22.676 15.834 1.00 31.73 86 ARG A N 1
ATOM 661 C CA . ARG A 1 86 ? 5.179 23.388 15.545 1.00 30.51 86 ARG A CA 1
ATOM 662 C C . ARG A 1 86 ? 4.800 23.331 14.060 1.00 29.70 86 ARG A C 1
ATOM 663 O O . ARG A 1 86 ? 3.655 23.069 13.731 1.00 30.50 86 ARG A O 1
ATOM 671 N N . LYS A 1 87 ? 5.785 23.600 13.209 1.00 31.22 87 LYS A N 1
ATOM 672 C CA . LYS A 1 87 ? 5.637 23.557 11.748 1.00 37.52 87 LYS A CA 1
ATOM 673 C C . LYS A 1 87 ? 5.314 22.133 11.288 1.00 37.05 87 LYS A C 1
ATOM 674 O O . LYS A 1 87 ? 4.259 21.890 10.713 1.00 35.74 87 LYS A O 1
ATOM 680 N N . GLU A 1 88 ? 6.213 21.189 11.572 1.00 38.96 88 GLU A N 1
ATOM 681 C CA . GLU A 1 88 ? 6.077 19.806 11.065 1.00 41.22 88 GLU A CA 1
ATOM 682 C C . GLU A 1 88 ? 4.809 19.107 11.549 1.00 40.88 88 GLU A C 1
ATOM 683 O O . GLU A 1 88 ? 4.190 18.354 10.793 1.00 41.11 88 GLU A O 1
ATOM 689 N N . LEU A 1 89 ? 4.375 19.391 12.776 1.00 36.30 89 LEU A N 1
ATOM 690 C CA . LEU A 1 89 ? 3.147 18.798 13.297 1.00 34.30 89 LEU A CA 1
ATOM 691 C C . LEU A 1 89 ? 1.869 19.642 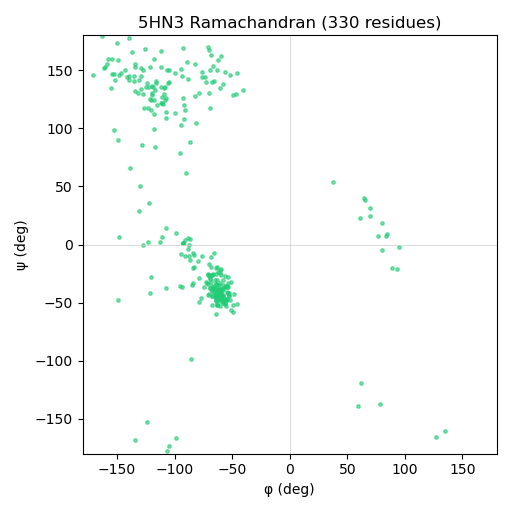13.068 1.00 31.14 89 LEU A C 1
ATOM 692 O O . LEU A 1 89 ? 0.767 19.247 13.471 1.00 33.41 89 LEU A O 1
ATOM 697 N N . GLY A 1 90 ? 2.002 20.784 12.408 1.00 34.09 90 GLY A N 1
ATOM 698 C CA . GLY A 1 90 ? 0.852 21.601 12.073 1.00 33.15 90 GLY A CA 1
ATOM 699 C C . GLY A 1 90 ? 0.147 22.151 13.304 1.00 32.32 90 GLY A C 1
ATOM 700 O O . GLY A 1 90 ? -1.095 22.196 13.360 1.00 29.75 90 GLY A O 1
ATOM 701 N N . LEU A 1 91 ? 0.947 22.568 14.290 1.00 29.16 91 LEU A N 1
ATOM 702 C CA . LEU A 1 91 ? 0.404 23.076 15.550 1.00 29.96 91 LEU A CA 1
ATOM 703 C C . LEU A 1 91 ? 0.119 24.572 15.415 1.00 28.45 91 LEU A C 1
ATOM 704 O O . LEU A 1 91 ? 0.974 25.405 15.725 1.00 31.32 91 LEU A O 1
ATOM 709 N N . TYR A 1 92 ? -1.096 24.886 14.952 1.00 27.54 92 TYR A N 1
ATOM 710 C CA . TYR A 1 92 ? -1.443 26.244 14.556 1.00 26.04 92 TYR A CA 1
ATOM 711 C C . TYR A 1 92 ? -1.874 27.109 15.760 1.00 24.46 92 TYR A C 1
ATOM 712 O O . TYR A 1 92 ? -1.825 28.330 15.655 1.00 27.46 92 TYR A O 1
ATOM 721 N N . ALA A 1 93 ? -2.275 26.483 16.871 1.00 25.81 93 ALA A N 1
ATOM 722 C CA . ALA A 1 93 ? -2.780 27.251 18.033 1.00 25.19 93 ALA A CA 1
ATOM 723 C C . ALA A 1 93 ? -1.887 27.092 19.247 1.00 24.51 93 ALA A C 1
ATOM 724 O O . ALA A 1 93 ? -1.450 25.975 19.552 1.00 24.16 93 ALA A O 1
ATOM 726 N N . ASN A 1 94 ? -1.696 28.204 19.984 1.00 22.78 94 ASN A N 1
ATOM 727 C CA . ASN A 1 94 ? -0.974 28.168 21.237 1.00 21.39 94 ASN A CA 1
ATOM 728 C C . ASN A 1 94 ? -1.899 28.646 22.344 1.00 22.07 94 ASN A C 1
ATOM 729 O O . ASN A 1 94 ? -2.489 29.722 22.216 1.00 21.37 94 ASN A O 1
ATOM 734 N N . LEU A 1 95 ? -2.011 27.879 23.423 1.00 20.41 95 LEU A N 1
ATOM 735 C CA . LEU A 1 95 ? -2.856 28.227 24.570 1.00 20.68 95 LEU A CA 1
ATOM 736 C C . LEU A 1 95 ? -1.928 28.316 25.788 1.00 20.79 95 LEU A C 1
ATOM 737 O O . LEU A 1 95 ? -1.295 27.340 26.151 1.00 19.73 95 LEU A O 1
ATOM 742 N N . ARG A 1 96 ? -1.820 29.504 26.358 1.00 20.26 96 ARG A N 1
ATOM 743 C CA . ARG A 1 96 ? -1.000 29.739 27.542 1.00 18.50 96 ARG A CA 1
ATOM 744 C C . ARG A 1 96 ? -1.917 29.898 28.741 1.00 20.92 96 ARG A C 1
ATOM 745 O O . ARG A 1 96 ? -2.975 30.570 28.640 1.00 19.84 96 ARG A O 1
ATOM 753 N N . ILE A 1 97 ? -1.532 29.308 29.885 1.00 18.16 97 ILE A N 1
ATOM 754 C CA . ILE A 1 97 ? -2.312 29.502 31.106 1.00 19.51 97 ILE A CA 1
ATOM 755 C C . ILE A 1 97 ? -1.474 30.179 32.167 1.00 18.97 97 ILE A C 1
ATOM 756 O O . ILE A 1 97 ? -0.371 29.719 32.452 1.00 19.40 97 ILE A O 1
ATOM 761 N N . ILE A 1 98 ? -1.920 31.301 32.714 1.00 16.26 98 ILE A N 1
ATOM 762 C CA . ILE A 1 98 ? -1.265 31.857 33.916 1.00 18.66 98 ILE A CA 1
ATOM 763 C C . ILE A 1 98 ? -2.151 31.412 35.077 1.00 18.76 98 ILE A C 1
ATOM 764 O O . ILE A 1 98 ? -3.289 31.843 35.203 1.00 17.80 98 ILE A O 1
ATOM 769 N N . PRO A 1 99 ? -1.623 30.521 35.960 1.00 18.99 99 PRO A N 1
ATOM 770 C CA . PRO A 1 99 ? -2.435 30.033 37.074 1.00 20.16 99 PRO A CA 1
ATOM 771 C C . PRO A 1 99 ? -2.222 30.860 38.353 1.00 19.39 99 PRO A C 1
ATOM 772 O O . PRO A 1 99 ? -1.088 31.352 38.665 1.00 19.81 99 PRO A O 1
ATOM 776 N N . ASP A 1 100 ? -3.291 31.026 39.113 1.00 18.53 100 ASP A N 1
ATOM 777 C CA . ASP A 1 100 ? -3.222 31.548 40.466 1.00 19.26 100 ASP A CA 1
ATOM 778 C C . ASP A 1 100 ? -3.171 30.329 41.371 1.00 21.42 100 ASP A C 1
ATOM 779 O O . ASP A 1 100 ? -4.213 29.692 41.617 1.00 23.00 100 ASP A O 1
ATOM 784 N N . LEU A 1 101 ? -1.997 30.012 41.881 1.00 20.11 101 LEU A N 1
ATOM 785 C CA . LEU A 1 101 ? -1.830 28.734 42.558 1.00 22.33 101 LEU A CA 1
ATOM 786 C C . LEU A 1 101 ? -2.559 28.677 43.879 1.00 22.85 101 LEU A C 1
ATOM 787 O O . LEU A 1 101 ? -2.886 27.570 44.339 1.00 26.91 101 LEU A O 1
ATOM 792 N N . ARG A 1 102 ? -2.777 29.810 44.514 1.00 22.95 102 ARG A N 1
ATOM 793 C CA . ARG A 1 102 ? -3.546 29.863 45.783 1.00 25.71 102 ARG A CA 1
ATOM 794 C C . ARG A 1 102 ? -4.996 29.407 45.590 1.00 26.63 102 ARG A C 1
ATOM 795 O O . ARG A 1 102 ? -5.575 28.786 46.479 1.00 24.13 102 ARG A O 1
ATOM 803 N N . THR A 1 103 ? -5.579 29.705 44.431 1.00 22.35 103 THR A N 1
ATOM 804 C CA . THR A 1 103 ? -7.028 29.540 44.252 1.00 23.14 103 THR A CA 1
ATOM 805 C C . THR A 1 103 ? -7.515 28.616 43.169 1.00 24.96 103 THR A C 1
ATOM 806 O O . THR A 1 103 ? -8.659 28.141 43.239 1.00 26.47 103 THR A O 1
ATOM 810 N N . GLY A 1 104 ? -6.736 28.432 42.104 1.00 19.85 104 GLY A N 1
ATOM 811 C CA . GLY A 1 104 ? -7.146 27.668 40.974 1.00 19.06 104 GLY A CA 1
ATOM 812 C C . GLY A 1 104 ? -7.750 28.538 39.842 1.00 18.59 104 GLY A C 1
ATOM 813 O O . GLY A 1 104 ? -8.080 28.014 38.797 1.00 19.58 104 GLY A O 1
ATOM 814 N N . ARG A 1 105 ? -7.847 29.838 40.083 1.00 16.66 105 ARG A N 1
ATOM 815 C CA . ARG A 1 105 ? -8.205 30.780 39.009 1.00 18.43 105 ARG A CA 1
ATOM 816 C C . ARG A 1 105 ? -7.118 30.713 37.961 1.00 18.03 105 ARG A C 1
ATOM 817 O O . ARG A 1 105 ? -5.960 30.365 38.268 1.00 17.95 105 ARG A O 1
ATOM 825 N N . GLU A 1 106 ? -7.459 31.134 36.739 1.00 18.31 106 GLU A N 1
ATOM 826 C CA . GLU A 1 106 ? -6.500 31.144 35.685 1.00 18.58 106 GLU A CA 1
ATOM 827 C C . GLU A 1 106 ? -6.782 32.252 34.695 1.00 19.08 106 GLU A C 1
ATOM 828 O O . GLU A 1 106 ? -7.933 32.691 34.585 1.00 19.21 106 GLU A O 1
ATOM 834 N N . ILE A 1 107 ? -5.732 32.613 33.963 1.00 17.56 107 ILE A N 1
ATOM 835 C CA . ILE A 1 107 ? -5.828 33.458 32.753 1.00 17.21 107 ILE A CA 1
ATOM 836 C C . ILE A 1 107 ? -5.478 32.553 31.589 1.00 17.53 107 ILE A C 1
ATOM 837 O O . ILE A 1 107 ? -4.380 32.000 31.520 1.00 17.79 107 ILE A O 1
ATOM 842 N N . VAL A 1 108 ? -6.419 32.436 30.631 1.00 17.26 108 VAL A N 1
ATOM 843 C CA . VAL A 1 108 ? -6.250 31.598 29.457 1.00 17.97 108 VAL A CA 1
ATOM 844 C C . VAL A 1 108 ? -6.127 32.490 28.223 1.00 18.87 108 VAL A C 1
ATOM 845 O O . VAL A 1 108 ? -7.018 33.284 27.971 1.00 20.38 108 VAL A O 1
ATOM 849 N N . ILE A 1 109 ? -5.018 32.362 27.517 1.00 18.80 109 ILE A N 1
ATOM 850 C CA . ILE A 1 109 ? -4.734 33.204 26.359 1.00 18.11 109 ILE A CA 1
ATOM 851 C C . ILE A 1 109 ? -4.410 32.328 25.152 1.00 19.92 109 ILE A C 1
ATOM 852 O O . ILE A 1 109 ? -3.366 31.674 25.087 1.00 19.09 109 ILE A O 1
ATOM 857 N N . VAL A 1 110 ? -5.265 32.453 24.137 1.00 20.51 110 VAL A N 1
ATOM 858 C CA . VAL A 1 110 ? -5.141 31.700 22.873 1.00 19.27 110 VAL A CA 1
ATOM 859 C C . VAL A 1 110 ? -4.690 32.650 21.785 1.00 19.81 110 VAL A C 1
ATOM 860 O O . VAL A 1 110 ? -5.276 33.721 21.607 1.00 19.49 110 VAL A O 1
ATOM 864 N N . ARG A 1 111 ? -3.604 32.287 21.105 1.00 20.16 111 ARG A N 1
ATOM 865 C CA . ARG A 1 111 ? -3.133 32.998 19.908 1.00 21.23 111 ARG A CA 1
ATOM 866 C C . ARG A 1 111 ? -2.726 31.926 18.904 1.00 20.18 111 ARG A C 1
ATOM 867 O O . ARG A 1 111 ? -2.493 30.778 19.278 1.00 23.25 111 ARG A O 1
ATOM 875 N N . GLU A 1 112 ? -2.555 32.325 17.649 1.00 21.69 112 GLU A N 1
ATOM 876 C CA . GLU A 1 112 ? -1.909 31.428 16.682 1.00 21.41 112 GLU A CA 1
ATOM 877 C C . GLU A 1 112 ? -0.415 31.385 16.880 1.00 21.96 112 GLU A C 1
ATOM 878 O O . GLU A 1 112 ? 0.220 32.380 17.246 1.00 22.65 112 GLU A O 1
ATOM 884 N N . ASN A 1 113 ? 0.182 30.232 16.587 1.00 22.34 113 ASN A N 1
ATOM 885 C CA . ASN A 1 113 ? 1.627 30.140 16.419 1.00 23.80 113 ASN A CA 1
ATOM 886 C C . ASN A 1 113 ? 2.065 30.829 15.123 1.00 25.22 113 ASN A C 1
ATOM 887 O O . ASN A 1 113 ? 1.211 31.214 14.333 1.00 27.07 113 ASN A O 1
ATOM 892 N N . SER A 1 114 ? 3.372 30.997 14.942 1.00 27.53 114 SER A N 1
ATOM 893 C CA . SER A 1 114 ? 3.933 31.722 13.805 1.00 31.07 114 SER A CA 1
ATOM 894 C C . SER A 1 114 ? 3.337 31.233 12.496 1.00 33.12 114 SER A C 1
ATOM 895 O O . SER A 1 114 ? 3.274 30.041 12.243 1.00 32.07 114 SER A O 1
ATOM 898 N N . GLU A 1 115 ? 2.856 32.175 11.698 1.00 34.39 115 GLU A N 1
ATOM 899 C CA . GLU A 1 115 ? 2.252 31.893 10.396 1.00 38.83 115 GLU A CA 1
ATOM 900 C C . GLU A 1 115 ? 1.022 31.014 10.440 1.00 35.56 115 GLU A C 1
ATOM 901 O O . GLU A 1 115 ? 0.649 30.400 9.431 1.00 37.16 115 GLU A O 1
ATOM 907 N N . GLY A 1 116 ? 0.351 30.972 11.591 1.00 29.52 116 GLY A N 1
ATOM 908 C CA . GLY A 1 116 ? -0.835 30.195 11.773 1.00 27.89 116 GLY A CA 1
ATOM 909 C C . GLY A 1 116 ? -2.109 30.860 11.295 1.00 29.44 116 GLY A C 1
ATOM 910 O O . GLY A 1 116 ? -3.178 30.245 11.332 1.00 31.55 116 GLY A O 1
ATOM 911 N N . LEU A 1 117 ? -2.021 32.137 10.933 1.00 30.00 117 LEU A N 1
ATOM 912 C CA . LEU A 1 117 ? -3.238 32.907 10.627 1.00 30.78 117 LEU A CA 1
ATOM 913 C C . LEU A 1 117 ? -3.001 33.982 9.588 1.00 32.02 117 LEU A C 1
ATOM 914 O O . LEU A 1 117 ? -3.789 34.100 8.643 1.00 37.47 117 LEU A O 1
ATOM 919 N N . TYR A 1 118 ? -1.944 34.772 9.750 1.00 30.06 118 TYR A N 1
ATOM 920 C CA . TYR A 1 118 ? -1.647 35.858 8.855 1.00 30.36 118 TYR A CA 1
ATOM 921 C C . TYR A 1 118 ? -0.464 35.530 7.979 1.00 34.85 118 TYR A C 1
ATOM 922 O O . TYR A 1 118 ? 0.448 34.824 8.376 1.00 34.07 118 TYR A O 1
ATOM 931 N N . PHE A 1 119 ? -0.472 36.089 6.787 1.00 39.32 119 PHE A N 1
ATOM 932 C CA . PHE A 1 119 ? 0.699 36.080 5.937 1.00 43.40 119 PHE A CA 1
ATOM 933 C C . PHE A 1 119 ? 0.852 37.408 5.244 1.00 45.38 119 PHE A C 1
ATOM 934 O O . PHE A 1 119 ? 0.000 38.289 5.358 1.00 46.65 119 PHE A O 1
ATOM 942 N N . GLY A 1 120 ? 1.933 37.513 4.481 1.00 48.04 120 GLY A N 1
ATOM 943 C CA . GLY A 1 120 ? 2.282 38.703 3.735 1.00 48.77 120 GLY A CA 1
ATOM 944 C C . GLY A 1 120 ? 3.700 39.085 4.100 1.00 49.56 120 GLY A C 1
ATOM 945 O O . GLY A 1 120 ? 4.417 38.310 4.762 1.00 55.46 120 GLY A O 1
ATOM 946 N N . ILE A 1 121 ? 4.069 40.308 3.741 1.00 42.11 121 ILE A N 1
ATOM 947 C CA . ILE A 1 121 ? 5.448 40.669 3.515 1.00 33.84 121 ILE A CA 1
ATOM 948 C C . ILE A 1 121 ? 5.773 41.988 4.179 1.00 28.83 121 ILE A C 1
ATOM 949 O O . ILE A 1 121 ? 4.896 42.826 4.351 1.00 26.45 121 ILE A O 1
ATOM 954 N N . GLY A 1 122 ? 7.037 42.193 4.488 1.00 24.81 122 GLY A N 1
ATOM 955 C CA . GLY A 1 122 ? 7.515 43.471 4.917 1.00 25.82 122 GLY A CA 1
ATOM 956 C C . GLY A 1 122 ? 8.812 43.809 4.219 1.00 27.67 122 GLY A C 1
ATOM 957 O O . GLY A 1 122 ? 9.669 42.961 4.082 1.00 30.51 122 GLY A O 1
ATOM 958 N N . ALA A 1 123 ? 8.984 45.053 3.845 1.00 28.26 123 ALA A N 1
ATOM 959 C CA . ALA A 1 123 ? 10.157 45.419 3.057 1.00 30.27 123 ALA A CA 1
ATOM 960 C C . ALA A 1 123 ? 10.477 46.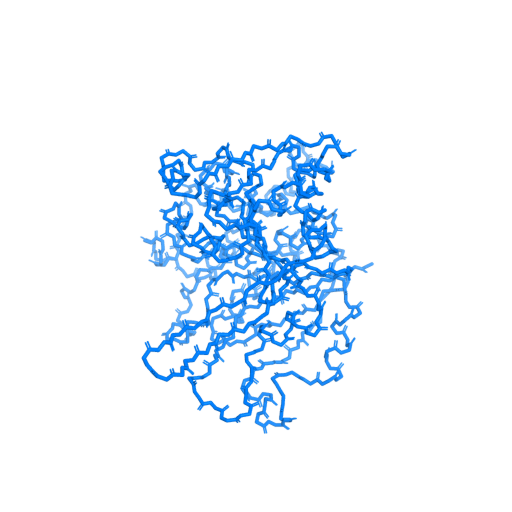887 3.146 1.00 29.93 123 ALA A C 1
ATOM 961 O O . ALA A 1 123 ? 9.620 47.720 3.431 1.00 26.78 123 ALA A O 1
ATOM 963 N N . VAL A 1 124 ? 11.743 47.210 2.921 1.00 29.93 124 VAL A N 1
ATOM 964 C CA . VAL A 1 124 ? 12.163 48.598 2.838 1.00 32.84 124 VAL A CA 1
ATOM 965 C C . VAL A 1 124 ? 12.565 48.835 1.377 1.00 32.01 124 VAL A C 1
ATOM 966 O O . VAL A 1 124 ? 12.881 47.881 0.661 1.00 32.43 124 VAL A O 1
ATOM 970 N N . VAL A 1 125 ? 12.444 50.057 0.936 1.00 34.06 125 VAL A N 1
ATOM 971 C CA . VAL A 1 125 ? 12.967 50.458 -0.382 1.00 43.00 125 VAL A CA 1
ATOM 972 C C . VAL A 1 125 ? 13.321 51.900 -0.168 1.00 49.89 125 VAL A C 1
ATOM 973 O O . VAL A 1 125 ? 12.482 52.779 -0.328 1.00 48.11 125 VAL A O 1
ATOM 977 N N . ASN A 1 126 ? 14.563 52.122 0.257 1.00 60.95 126 ASN A N 1
ATOM 978 C CA . ASN A 1 126 ? 14.847 53.170 1.280 1.00 59.95 126 ASN A CA 1
ATOM 979 C C . ASN A 1 126 ? 14.190 54.530 1.106 1.00 52.82 126 ASN A C 1
ATOM 980 O O . ASN A 1 126 ? 13.937 55.006 0.001 1.00 57.80 126 ASN A O 1
ATOM 985 N N . GLY A 1 127 ? 13.896 55.137 2.238 1.00 51.05 127 GLY A N 1
ATOM 986 C CA . GLY A 1 127 ? 12.971 56.247 2.285 1.00 49.25 127 GLY A CA 1
ATOM 987 C C . GLY A 1 127 ? 11.550 55.810 2.579 1.00 43.02 127 GLY A C 1
ATOM 988 O O . GLY A 1 127 ? 10.744 56.639 2.976 1.00 44.75 127 GLY A O 1
ATOM 989 N N . ARG A 1 128 ? 11.223 54.531 2.343 1.00 38.36 128 ARG A N 1
ATOM 990 C CA . ARG A 1 128 ? 9.900 53.989 2.673 1.00 37.54 128 ARG A CA 1
ATOM 991 C C . ARG A 1 128 ? 9.972 52.521 3.106 1.00 33.18 128 ARG A C 1
ATOM 992 O O . ARG A 1 128 ? 10.824 51.766 2.665 1.00 32.63 128 ARG A O 1
ATOM 1000 N N . ALA A 1 129 ? 9.073 52.126 4.005 1.00 29.42 129 ALA A N 1
ATOM 1001 C CA . ALA A 1 129 ? 8.887 50.739 4.354 1.00 27.70 129 ALA A CA 1
ATOM 1002 C C . ALA A 1 129 ? 7.422 50.380 4.268 1.00 26.80 129 ALA A C 1
ATOM 1003 O O . ALA A 1 129 ? 6.538 51.218 4.487 1.00 29.07 129 ALA A O 1
ATOM 1005 N N . VAL A 1 130 ? 7.153 49.123 3.983 1.00 25.10 130 VAL A N 1
ATOM 1006 C CA . VAL A 1 130 ? 5.803 48.635 3.860 1.00 25.74 130 VAL A CA 1
ATOM 1007 C C . VAL A 1 130 ? 5.659 47.331 4.577 1.00 24.60 130 VAL A C 1
ATOM 1008 O O . VAL A 1 130 ? 6.583 46.543 4.646 1.00 24.07 130 VAL A O 1
ATOM 1012 N N . ASP A 1 131 ? 4.481 47.129 5.168 1.00 26.32 131 ASP A N 1
ATOM 1013 C CA . ASP A 1 131 ? 4.031 45.836 5.627 1.00 26.08 131 ASP A CA 1
ATOM 1014 C C . ASP A 1 131 ? 2.643 45.582 5.070 1.00 24.92 131 ASP A C 1
ATOM 1015 O O . ASP A 1 131 ? 1.774 46.455 5.125 1.00 24.62 131 ASP A O 1
ATOM 1020 N N . VAL A 1 132 ? 2.461 44.362 4.545 1.00 22.79 132 VAL A N 1
ATOM 1021 C CA . VAL A 1 132 ? 1.211 43.815 4.103 1.00 24.68 132 VAL A CA 1
ATOM 1022 C C . VAL A 1 132 ? 0.872 42.575 4.884 1.00 26.58 132 VAL A C 1
ATOM 1023 O O . VAL A 1 132 ? 1.704 41.666 5.010 1.00 26.06 132 VAL A O 1
ATOM 1027 N N . ARG A 1 133 ? -0.353 42.525 5.387 1.00 26.43 133 ARG A N 1
ATOM 1028 C CA . ARG A 1 133 ? -0.821 41.400 6.149 1.00 32.04 133 ARG A CA 1
ATOM 1029 C C . ARG A 1 133 ? -2.163 40.971 5.652 1.00 28.16 133 ARG A C 1
ATOM 1030 O O . ARG A 1 133 ? -3.081 41.788 5.560 1.00 26.82 133 ARG A O 1
ATOM 1038 N N . LEU A 1 134 ? -2.259 39.666 5.415 1.00 30.26 134 LEU A N 1
ATOM 1039 C CA . LEU A 1 134 ? -3.402 38.982 4.852 1.00 29.78 134 LEU A CA 1
ATOM 1040 C C . LEU A 1 134 ? -3.886 37.848 5.734 1.00 29.78 134 LEU A C 1
ATOM 1041 O O . LEU A 1 134 ? -3.118 37.005 6.207 1.00 32.04 134 LEU A O 1
ATOM 1046 N N . ILE A 1 135 ? -5.194 37.797 5.893 1.00 27.44 135 ILE A N 1
ATOM 1047 C CA . ILE A 1 135 ? -5.883 36.808 6.655 1.00 29.45 135 ILE A CA 1
ATOM 1048 C C . ILE A 1 135 ? -7.020 36.225 5.793 1.00 30.55 135 ILE A C 1
ATOM 1049 O O . ILE A 1 135 ? -7.657 36.956 4.999 1.00 28.86 135 ILE A O 1
ATOM 1054 N N . THR A 1 136 ? -7.303 34.937 5.948 1.00 33.45 136 THR A N 1
ATOM 1055 C CA . THR A 1 136 ? -8.448 34.363 5.231 1.00 33.78 136 THR A CA 1
ATOM 1056 C C . THR A 1 136 ? -9.508 33.819 6.142 1.00 35.43 136 THR A C 1
ATOM 1057 O O . THR A 1 136 ? -9.262 33.485 7.315 1.00 38.06 136 THR A O 1
ATOM 1061 N N . ARG A 1 137 ? -10.705 33.691 5.584 1.00 34.07 137 ARG A N 1
ATOM 1062 C CA . ARG A 1 137 ? -11.787 33.079 6.287 1.00 36.80 137 ARG A CA 1
ATOM 1063 C C . ARG A 1 137 ? -11.392 31.718 6.830 1.00 35.02 137 ARG A C 1
ATOM 1064 O O . ARG A 1 137 ? -11.735 31.393 7.962 1.00 33.32 137 ARG A O 1
ATOM 1072 N N . GLU A 1 138 ? -10.716 30.908 6.012 1.00 37.33 138 GLU A N 1
ATOM 1073 C CA . GLU A 1 138 ? -10.398 29.532 6.403 1.00 37.71 138 GLU A CA 1
ATOM 1074 C C . GLU A 1 138 ? -9.470 29.504 7.641 1.00 34.87 138 GLU A C 1
ATOM 1075 O O . GLU A 1 138 ? -9.703 28.753 8.586 1.00 33.81 138 GLU A O 1
ATOM 1081 N N . GLY A 1 139 ? -8.479 30.377 7.647 1.00 34.78 139 GLY A N 1
ATOM 1082 C CA . GLY A 1 139 ? -7.537 30.476 8.779 1.00 34.06 139 GLY A CA 1
ATOM 1083 C C . GLY A 1 139 ? -8.216 31.051 10.011 1.00 32.01 139 GLY A C 1
ATOM 1084 O O . GLY A 1 139 ? -8.056 30.530 11.146 1.00 28.77 139 GLY A O 1
ATOM 1085 N N . ALA A 1 140 ? -9.036 32.084 9.800 1.00 33.35 140 ALA A N 1
ATOM 1086 C CA . ALA A 1 140 ? -9.813 32.661 10.904 1.00 30.12 140 ALA A CA 1
ATOM 1087 C C . ALA A 1 140 ? -10.785 31.647 11.518 1.00 31.95 140 ALA A C 1
ATOM 1088 O O . ALA A 1 140 ? -10.867 31.529 12.733 1.00 28.92 140 ALA A O 1
ATOM 1090 N N . GLU A 1 141 ? -11.497 30.847 10.695 1.00 27.93 141 GLU A N 1
ATOM 1091 C CA . GLU A 1 141 ? -12.397 29.860 11.226 1.00 30.35 141 GLU A CA 1
ATOM 1092 C C . GLU A 1 141 ? -11.708 28.799 12.063 1.00 26.23 141 GLU A C 1
ATOM 1093 O O . GLU A 1 141 ? -12.261 28.316 13.051 1.00 33.78 141 GLU A O 1
ATOM 1099 N N . ARG A 1 142 ? -10.533 28.398 11.628 1.00 29.47 142 ARG A N 1
ATOM 1100 C CA . ARG A 1 142 ? -9.808 27.308 12.242 1.00 29.50 142 ARG A CA 1
ATOM 1101 C C . ARG A 1 142 ? -9.439 27.667 13.672 1.00 28.72 142 ARG A C 1
ATOM 1102 O O . ARG A 1 142 ? -9.659 26.905 14.596 1.00 30.09 142 ARG A O 1
ATOM 1110 N N . ILE A 1 143 ? -8.882 28.857 13.842 1.00 29.95 143 ILE A N 1
ATOM 1111 C CA . ILE A 1 143 ? -8.509 29.266 15.213 1.00 28.69 143 ILE A CA 1
ATOM 1112 C C . ILE A 1 143 ? -9.743 29.653 16.041 1.00 26.74 143 ILE A C 1
ATOM 1113 O O . ILE A 1 143 ? -9.835 29.352 17.259 1.00 27.94 143 ILE A O 1
ATOM 1118 N N . ALA A 1 144 ? -10.730 30.282 15.402 1.00 26.42 144 ALA A N 1
ATOM 1119 C CA . ALA A 1 144 ? -11.971 30.519 16.079 1.00 25.87 144 ALA A CA 1
ATOM 1120 C C . ALA A 1 144 ? -12.620 29.222 16.607 1.00 27.24 144 ALA A C 1
ATOM 1121 O O . ALA A 1 144 ? -13.035 29.161 17.763 1.00 28.42 144 ALA A O 1
ATOM 1123 N N . ARG A 1 145 ? -12.703 28.183 15.779 1.00 30.66 145 ARG A N 1
ATOM 1124 C CA . ARG A 1 145 ? -13.288 26.920 16.232 1.00 31.72 145 ARG A CA 1
ATOM 1125 C C . ARG A 1 145 ? -12.537 26.317 17.417 1.00 28.36 145 ARG A C 1
ATOM 1126 O O . ARG A 1 145 ? -13.153 25.827 18.362 1.00 28.92 145 ARG A O 1
ATOM 1134 N N . PHE A 1 146 ? -11.206 26.406 17.383 1.00 28.85 146 PHE A N 1
ATOM 1135 C CA . PHE A 1 146 ? -10.400 25.968 18.512 1.00 26.51 146 PHE A CA 1
ATOM 1136 C C . PHE A 1 146 ? -10.725 26.683 19.829 1.00 24.29 146 PHE A C 1
ATOM 1137 O O . PHE A 1 146 ? -10.944 26.055 20.883 1.00 24.60 146 PHE A O 1
ATOM 1145 N N . ALA A 1 147 ? -10.763 28.005 19.778 1.00 24.37 147 ALA A N 1
ATOM 1146 C CA . ALA A 1 147 ? -11.025 28.801 20.967 1.00 26.08 147 ALA A CA 1
ATOM 1147 C C . ALA A 1 147 ? -12.452 28.569 21.437 1.00 26.95 147 ALA A C 1
ATOM 1148 O O . ALA A 1 147 ? -12.716 28.494 22.620 1.00 28.91 147 ALA A O 1
ATOM 1150 N N . VAL A 1 148 ? -13.375 28.419 20.487 1.00 28.51 148 VAL A N 1
ATOM 1151 C CA . VAL A 1 148 ? -14.765 28.129 20.799 1.00 30.63 148 VAL A CA 1
ATOM 1152 C C . VAL A 1 148 ? -14.903 26.752 21.489 1.00 30.46 148 VAL A C 1
ATOM 1153 O O . VAL A 1 148 ? -15.580 26.647 22.506 1.00 32.64 148 VAL A O 1
ATOM 1157 N N . GLU A 1 149 ? -14.215 25.729 20.984 1.00 32.60 149 GLU A N 1
ATOM 1158 C CA . GLU A 1 149 ? -14.252 24.413 21.650 1.00 35.51 149 GLU A CA 1
ATOM 1159 C C . GLU A 1 149 ? -13.641 24.519 23.055 1.00 35.25 149 GLU A C 1
ATOM 1160 O O . GLU A 1 149 ? -14.180 23.974 24.024 1.00 30.57 149 GLU A O 1
ATOM 1166 N N . GLN A 1 150 ? -12.558 25.299 23.182 1.00 31.08 150 GLN A N 1
ATOM 1167 C CA . GLN A 1 150 ? -11.918 25.479 24.465 1.00 30.97 150 GLN A CA 1
ATOM 1168 C C . GLN A 1 150 ? -12.855 26.168 25.461 1.00 31.49 150 GLN A C 1
ATOM 1169 O O . GLN A 1 150 ? -12.899 25.822 26.656 1.00 34.12 150 GLN A O 1
ATOM 1175 N N . ALA A 1 151 ? -13.616 27.149 24.986 1.00 29.89 151 ALA A N 1
ATOM 1176 C CA . ALA A 1 151 ? -14.571 27.834 25.869 1.00 32.09 151 ALA A CA 1
ATOM 1177 C C . ALA A 1 151 ? -15.707 26.890 26.279 1.00 30.19 151 ALA A C 1
ATOM 1178 O O . ALA A 1 151 ? -16.116 26.860 27.433 1.00 33.28 151 ALA A O 1
ATOM 1180 N N . LYS A 1 152 ? -16.229 26.143 25.308 1.00 33.98 152 LYS A N 1
ATOM 1181 C CA . LYS A 1 152 ? -17.284 25.142 25.578 1.00 36.98 152 LYS A CA 1
ATOM 1182 C C . LYS A 1 152 ? -16.826 24.139 26.642 1.00 36.69 152 LYS A C 1
ATOM 1183 O O . LYS A 1 152 ? -17.519 23.931 27.654 1.00 38.46 152 LYS A O 1
ATOM 1189 N N . ALA A 1 153 ? -15.643 23.571 26.434 1.00 37.53 153 ALA A N 1
ATOM 1190 C CA . ALA A 1 153 ? -15.038 22.623 27.372 1.00 38.52 153 ALA A CA 1
ATOM 1191 C C . ALA A 1 153 ? -14.913 23.184 28.781 1.00 38.34 153 ALA A C 1
ATOM 1192 O O . ALA A 1 153 ? -15.076 22.454 29.757 1.00 37.68 153 ALA A O 1
ATOM 1194 N N . ARG A 1 154 ? -14.640 24.484 28.898 1.00 33.07 154 ARG A N 1
ATOM 1195 C CA . ARG A 1 154 ? -14.492 25.119 30.200 1.00 33.78 154 ARG A CA 1
ATOM 1196 C C . ARG A 1 154 ? -15.775 25.641 30.800 1.00 33.31 154 ARG A C 1
ATOM 1197 O O . ARG A 1 154 ? -15.769 26.141 31.922 1.00 34.79 154 ARG A O 1
ATOM 1205 N N . GLY A 1 155 ? -16.872 25.535 30.064 1.00 35.00 155 GLY A N 1
ATOM 1206 C CA . GLY A 1 155 ? -18.144 26.101 30.493 1.00 34.96 155 GLY A CA 1
ATOM 1207 C C . GLY A 1 155 ? -18.035 27.612 30.550 1.00 38.10 155 GLY A C 1
ATOM 1208 O O . GLY A 1 155 ? -18.597 28.261 31.444 1.00 37.01 155 GLY A O 1
ATOM 1209 N N . SER A 1 156 ? -17.321 28.164 29.570 1.00 35.59 156 SER A N 1
ATOM 1210 C CA . SER A 1 156 ? -16.895 29.546 29.623 1.00 33.43 156 SER A CA 1
ATOM 1211 C C . SER A 1 156 ? -17.353 30.347 28.418 1.00 33.82 156 SER A C 1
ATOM 1212 O O . SER A 1 156 ? -18.392 30.066 27.779 1.00 35.01 156 SER A O 1
ATOM 1215 N N . PHE A 1 157 ? -16.587 31.379 28.105 1.00 28.16 157 PHE A N 1
ATOM 1216 C CA . PHE A 1 157 ? -16.925 32.291 27.032 1.00 26.83 157 PHE A CA 1
ATOM 1217 C C . PHE A 1 157 ? -15.629 32.821 26.452 1.00 24.65 157 PHE A C 1
ATOM 1218 O O . PHE A 1 157 ? -14.566 32.528 26.977 1.00 25.62 157 PHE A O 1
ATOM 1226 N N . ILE A 1 158 ? -15.718 33.574 25.359 1.00 23.81 158 ILE A N 1
ATOM 1227 C CA . ILE A 1 158 ? -14.534 34.110 24.694 1.00 23.56 158 ILE A CA 1
ATOM 1228 C C . ILE A 1 158 ? -14.461 35.596 24.913 1.00 21.54 158 ILE A C 1
ATOM 1229 O O . ILE A 1 158 ? -15.473 36.282 24.826 1.00 22.65 158 ILE A O 1
ATOM 1234 N N . THR A 1 159 ? -13.276 36.092 25.251 1.00 20.19 159 THR A N 1
ATOM 1235 C CA . THR A 1 159 ? -13.007 37.527 25.170 1.00 18.91 159 THR A CA 1
ATOM 1236 C C . THR A 1 159 ? -12.077 37.719 23.992 1.00 19.23 159 THR A C 1
ATOM 1237 O O . THR A 1 159 ? -10.902 37.327 24.006 1.00 17.89 159 THR A O 1
ATOM 1241 N N . PHE A 1 160 ? -12.626 38.319 22.907 1.00 20.29 160 PHE A N 1
ATOM 1242 C CA . PHE A 1 160 ? -11.848 38.548 21.713 1.00 19.01 160 PHE A CA 1
ATOM 1243 C C . PHE A 1 160 ? -11.191 39.930 21.773 1.00 17.84 160 PHE A C 1
ATOM 1244 O O . PHE A 1 160 ? -11.890 40.902 21.841 1.00 18.27 160 PHE A O 1
ATOM 1252 N N . VAL A 1 161 ? -9.856 39.997 21.821 1.00 16.89 161 VAL A N 1
ATOM 1253 C CA . VAL A 1 161 ? -9.103 41.246 22.022 1.00 16.00 161 VAL A CA 1
ATOM 1254 C C . VAL A 1 161 ? -8.345 41.573 20.736 1.00 18.66 161 VAL A C 1
ATOM 1255 O O . VAL A 1 161 ? -7.720 40.704 20.124 1.00 18.72 161 VAL A O 1
ATOM 1259 N N . HIS A 1 162 ? -8.391 42.836 20.339 1.00 19.16 162 HIS A N 1
ATOM 1260 C CA . HIS A 1 162 ? -8.077 43.204 18.975 1.00 17.96 162 HIS A CA 1
ATOM 1261 C C . HIS A 1 162 ? -7.789 44.695 18.803 1.00 18.72 162 HIS A C 1
ATOM 1262 O O . HIS A 1 162 ? -7.831 45.508 19.748 1.00 18.89 162 HIS A O 1
ATOM 1269 N N . LYS A 1 163 ? -7.487 45.063 17.554 1.00 18.94 163 LYS A N 1
ATOM 1270 C CA . LYS A 1 163 ? -7.379 46.418 17.123 1.00 18.24 163 LYS A CA 1
ATOM 1271 C C . LYS A 1 163 ? -8.213 46.654 15.814 1.00 18.97 163 LYS A C 1
ATOM 1272 O O . LYS A 1 163 ? -7.667 47.226 14.857 1.00 21.72 163 LYS A O 1
ATOM 1278 N N . ALA A 1 164 ? -9.451 46.229 15.869 1.00 19.38 164 ALA A N 1
ATOM 1279 C CA . ALA A 1 164 ? -10.455 46.311 14.749 1.00 22.28 164 ALA A CA 1
ATOM 1280 C C . ALA A 1 164 ? -10.773 47.727 14.390 1.00 26.57 164 ALA A C 1
ATOM 1281 O O . ALA A 1 164 ? -11.275 48.014 13.272 1.00 26.64 164 ALA A O 1
ATOM 1283 N N . ASN A 1 165 ? -10.501 48.628 15.316 1.00 23.66 165 ASN A N 1
ATOM 1284 C CA . ASN A 1 165 ? -10.611 50.049 15.061 1.00 26.40 165 ASN A CA 1
ATOM 1285 C C . ASN A 1 165 ? -9.598 50.621 14.087 1.00 27.21 165 ASN A C 1
ATOM 1286 O O . ASN A 1 165 ? -9.800 51.735 13.591 1.00 30.11 165 ASN A O 1
ATOM 1291 N N . VAL A 1 166 ? -8.496 49.916 13.868 1.00 25.49 166 VAL A N 1
ATOM 1292 C CA . VAL A 1 166 ? -7.386 50.346 13.036 1.00 24.45 166 VAL A CA 1
ATOM 1293 C C . VAL A 1 166 ? -7.133 49.355 11.903 1.00 27.48 166 VAL A C 1
ATOM 1294 O O . VAL A 1 166 ? -6.867 49.779 10.763 1.00 27.38 166 VAL A O 1
ATOM 1298 N N . LEU A 1 167 ? -7.191 48.062 12.199 1.00 24.55 167 LEU A N 1
ATOM 1299 C CA . LEU A 1 167 ? -6.790 47.016 11.256 1.00 24.72 167 LEU A CA 1
ATOM 1300 C C . LEU A 1 167 ? -8.004 46.254 10.773 1.00 24.07 167 LEU A C 1
ATOM 1301 O O . LEU A 1 167 ? -8.780 45.654 11.516 1.00 20.90 167 LEU A O 1
ATOM 1306 N N . THR A 1 168 ? -8.222 46.267 9.446 1.00 23.63 168 THR A N 1
ATOM 1307 C CA . THR A 1 168 ? -9.336 45.558 8.896 1.00 24.57 168 THR A CA 1
ATOM 1308 C C . THR A 1 168 ? -9.282 44.047 9.088 1.00 21.57 168 THR A C 1
ATOM 1309 O O . THR A 1 168 ? -10.305 43.436 9.279 1.00 22.87 168 THR A O 1
ATOM 1313 N N . GLY A 1 169 ? -8.080 43.447 9.062 1.00 23.44 169 GLY A N 1
ATOM 1314 C CA . GLY A 1 169 ? -7.884 42.059 9.394 1.00 21.99 169 GLY A CA 1
ATOM 1315 C C . GLY A 1 169 ? -8.475 41.693 10.746 1.00 21.79 169 GLY A C 1
ATOM 1316 O O . GLY A 1 169 ? -9.101 40.678 10.915 1.00 22.59 169 GLY A O 1
ATOM 1317 N N . ASP A 1 170 ? -8.284 42.579 11.719 1.00 22.84 170 ASP A N 1
ATOM 1318 C CA . ASP A 1 170 ? -8.910 42.335 13.020 1.00 21.10 170 ASP A CA 1
ATOM 1319 C C . ASP A 1 170 ? -10.401 42.405 13.020 1.00 22.10 170 ASP A C 1
ATOM 1320 O O . ASP A 1 170 ? -11.059 41.663 13.727 1.00 22.17 170 ASP A O 1
ATOM 1325 N N . LYS A 1 171 ? -10.959 43.331 12.224 1.00 23.02 171 LYS A N 1
ATOM 1326 C CA . LYS A 1 171 ? -12.406 43.440 12.093 1.00 25.29 171 LYS A CA 1
ATOM 1327 C C . LYS A 1 171 ? -12.959 42.165 11.464 1.00 23.70 171 LYS A C 1
ATOM 1328 O O . LYS A 1 171 ? -13.958 41.623 11.891 1.00 23.87 171 LYS A O 1
ATOM 1334 N N . PHE A 1 172 ? -12.288 41.723 10.412 1.00 26.41 172 PHE A N 1
ATOM 1335 C CA . PHE A 1 172 ? -12.633 40.471 9.749 1.00 26.68 172 PHE A CA 1
ATOM 1336 C C . PHE A 1 172 ? -12.586 39.261 10.680 1.00 25.75 172 PHE A C 1
ATOM 1337 O O . PHE A 1 172 ? -13.496 38.456 10.736 1.00 23.78 172 PHE A O 1
ATOM 1345 N N . PHE A 1 173 ? -11.485 39.127 11.408 1.00 25.18 173 PHE A N 1
ATOM 1346 C CA . PHE A 1 173 ? -11.332 38.046 12.365 1.00 23.44 173 PHE A CA 1
ATOM 1347 C C . PHE A 1 173 ? -12.430 38.096 13.430 1.00 23.67 173 PHE A C 1
ATOM 1348 O O . PHE A 1 173 ? -13.045 37.083 13.760 1.00 24.44 173 PHE A O 1
ATOM 1356 N N . ARG A 1 174 ? -12.713 39.293 13.949 1.00 24.53 174 ARG A N 1
ATOM 1357 C CA . ARG A 1 174 ? -13.765 39.439 14.956 1.00 24.17 174 ARG A CA 1
ATOM 1358 C C . ARG A 1 174 ? -15.109 38.909 14.424 1.00 26.11 174 ARG A C 1
ATOM 1359 O O . ARG A 1 174 ? -15.812 38.191 15.096 1.00 24.28 174 ARG A O 1
ATOM 1367 N N . ARG A 1 175 ? -15.460 39.299 13.204 1.00 28.56 175 ARG A N 1
ATOM 1368 C CA . ARG A 1 175 ? -16.737 38.871 12.626 1.00 29.92 175 ARG A CA 1
ATOM 1369 C C . ARG A 1 175 ? -16.789 37.350 12.548 1.00 29.09 175 ARG A C 1
ATOM 1370 O O . ARG A 1 175 ? -17.762 36.744 12.987 1.00 31.87 175 ARG A O 1
ATOM 1378 N N . ILE A 1 176 ? -15.720 36.723 12.072 1.00 28.92 176 ILE A N 1
ATOM 1379 C CA . ILE A 1 176 ? -15.674 35.245 12.013 1.00 29.36 176 ILE A CA 1
ATOM 1380 C C . ILE A 1 176 ? -15.767 34.561 13.377 1.00 30.32 176 ILE A C 1
ATOM 1381 O O . ILE A 1 176 ? -16.508 33.609 13.574 1.00 29.34 176 ILE A O 1
ATOM 1386 N N . VAL A 1 177 ? -15.020 35.073 14.362 1.00 27.54 177 VAL A N 1
ATOM 1387 C CA . VAL A 1 177 ? -15.177 34.582 15.697 1.00 26.53 177 VAL A CA 1
ATOM 1388 C C . VAL A 1 177 ? -16.629 34.656 16.190 1.00 25.88 177 VAL A C 1
ATOM 1389 O O . VAL A 1 177 ? -17.144 33.674 16.744 1.00 29.42 177 VAL A O 1
ATOM 1393 N N . ARG A 1 178 ? -17.286 35.794 15.985 1.00 29.29 178 ARG A N 1
ATOM 1394 C CA . ARG A 1 178 ? -18.688 35.955 16.400 1.00 30.88 178 ARG A CA 1
ATOM 1395 C C . ARG A 1 178 ? -19.616 34.944 15.690 1.00 32.06 178 ARG A C 1
ATOM 1396 O O . ARG A 1 178 ? -20.487 34.359 16.337 1.00 32.39 178 ARG A O 1
ATOM 1404 N N . GLU A 1 179 ? -19.388 34.722 14.399 1.00 33.29 179 GLU A N 1
ATOM 1405 C CA . GLU A 1 179 ? -20.176 33.727 13.630 1.00 35.83 179 GLU A CA 1
ATOM 1406 C C . GLU A 1 179 ? -19.995 32.305 14.158 1.00 35.84 179 GLU A C 1
ATOM 1407 O O . GLU A 1 179 ? -20.968 31.624 14.487 1.00 36.58 179 GLU A O 1
ATOM 1413 N N . VAL A 1 180 ? -18.746 31.865 14.295 1.00 33.32 180 VAL A N 1
ATOM 1414 C CA . VAL A 1 180 ? -18.466 30.516 14.787 1.00 32.22 180 VAL A CA 1
ATOM 1415 C C . VAL A 1 180 ? -19.017 30.332 16.204 1.00 33.02 180 VAL A C 1
ATOM 1416 O O . VAL A 1 180 ? -19.641 29.320 16.515 1.00 36.80 180 VAL A O 1
ATOM 1420 N N . ALA A 1 181 ? -18.766 31.301 17.088 1.00 31.58 181 ALA A N 1
ATOM 1421 C CA . ALA A 1 181 ? -19.255 31.195 18.446 1.00 31.89 181 ALA A CA 1
ATOM 1422 C C . ALA A 1 181 ? -20.782 31.121 18.473 1.00 31.68 181 ALA A C 1
ATOM 1423 O O . ALA A 1 181 ? -21.358 30.369 19.261 1.00 36.95 181 ALA A O 1
ATOM 1425 N N . GLY A 1 182 ? -21.411 31.929 17.644 1.00 35.04 182 GLY A N 1
ATOM 1426 C CA . GLY A 1 182 ? -22.883 31.998 17.584 1.00 38.34 182 GLY A CA 1
ATOM 1427 C C . GLY A 1 182 ? -23.484 30.650 17.223 1.00 39.41 182 GLY A C 1
ATOM 1428 O O . GLY A 1 182 ? -24.439 30.218 17.854 1.00 41.60 182 GLY A O 1
ATOM 1429 N N . GLU A 1 183 ? -22.898 29.987 16.229 1.00 42.61 183 GLU A N 1
ATOM 1430 C CA . GLU A 1 183 ? -23.260 28.608 15.856 1.00 43.82 183 GLU A CA 1
ATOM 1431 C C . GLU A 1 183 ? -23.196 27.638 17.035 1.00 46.50 183 GLU A C 1
ATOM 1432 O O . GLU A 1 183 ? -24.081 26.796 17.188 1.00 45.67 183 GLU A O 1
ATOM 1438 N N . GLU A 1 184 ? -22.167 27.759 17.876 1.00 40.51 184 GLU A N 1
ATOM 1439 C CA . GLU A 1 184 ? -21.935 26.827 18.986 1.00 40.71 184 GLU A CA 1
ATOM 1440 C C . GLU A 1 184 ? -22.553 27.243 20.327 1.00 36.49 184 GLU A C 1
ATOM 1441 O O . GLU A 1 184 ? -22.396 26.553 21.325 1.00 43.76 184 GLU A O 1
ATOM 1447 N N . GLY A 1 185 ? -23.258 28.370 20.348 1.00 36.89 185 GLY A N 1
ATOM 1448 C CA . GLY A 1 185 ? -23.899 28.858 21.543 1.00 37.37 185 GLY A CA 1
ATOM 1449 C C . GLY A 1 185 ? -22.935 29.360 22.598 1.00 39.23 185 GLY A C 1
ATOM 1450 O O . GLY A 1 185 ? -23.212 29.264 23.778 1.00 40.94 185 GLY A O 1
ATOM 1451 N N . VAL A 1 186 ? -21.800 29.892 22.163 1.00 38.39 186 VAL A N 1
ATOM 1452 C CA . VAL A 1 186 ? -20.755 30.384 23.082 1.00 33.80 186 VAL A CA 1
ATOM 1453 C C . VAL A 1 186 ? -20.719 31.912 23.018 1.00 31.12 186 VAL A C 1
ATOM 1454 O O . VAL A 1 186 ? -20.671 32.476 21.935 1.00 31.65 186 VAL A O 1
ATOM 1458 N N . GLU A 1 187 ? -20.764 32.556 24.187 1.00 29.29 187 GLU A N 1
ATOM 1459 C CA . GLU A 1 187 ? -20.773 34.021 24.292 1.00 31.36 187 GLU A CA 1
ATOM 1460 C C . GLU A 1 187 ? -19.434 34.597 23.834 1.00 29.54 187 GLU A C 1
ATOM 1461 O O . GLU A 1 187 ? -18.400 34.034 24.182 1.00 29.45 187 GLU A O 1
ATOM 1467 N N . VAL A 1 188 ? -19.458 35.718 23.105 1.00 27.30 188 VAL A N 1
ATOM 1468 C CA . VAL A 1 188 ? -18.229 36.429 22.720 1.00 27.95 188 VAL A CA 1
ATOM 1469 C C . VAL A 1 188 ? -18.312 37.848 23.266 1.00 28.94 188 VAL A C 1
ATOM 1470 O O . VAL A 1 188 ? -19.286 38.562 23.051 1.00 30.86 188 VAL A O 1
ATOM 1474 N N . ARG A 1 189 ? -17.307 38.249 24.022 1.00 24.84 189 ARG A N 1
ATOM 1475 C CA . ARG A 1 189 ? -17.126 39.633 24.397 1.00 23.49 189 ARG A CA 1
ATOM 1476 C C . ARG A 1 189 ? -15.977 40.114 23.539 1.00 23.00 189 ARG A C 1
ATOM 1477 O O . ARG A 1 189 ? -15.157 39.311 23.100 1.00 25.08 189 ARG A O 1
ATOM 1485 N N . ASP A 1 190 ? -15.936 41.390 23.193 1.00 21.20 190 ASP A N 1
ATOM 1486 C CA . ASP A 1 190 ? -14.760 41.875 22.484 1.00 22.05 190 ASP A CA 1
ATOM 1487 C C . ASP A 1 190 ? -14.268 43.185 23.052 1.00 20.38 190 ASP A C 1
ATOM 1488 O O . ASP A 1 190 ? -15.036 43.943 23.629 1.00 21.61 190 ASP A O 1
ATOM 1493 N N . ALA A 1 191 ? -12.985 43.432 22.899 1.00 18.86 191 ALA A N 1
ATOM 1494 C CA . ALA A 1 191 ? -12.331 44.599 23.458 1.00 19.20 191 ALA A CA 1
ATOM 1495 C C . ALA A 1 191 ? -11.140 45.037 22.674 1.00 16.20 191 ALA A C 1
ATOM 1496 O O . ALA A 1 191 ? -10.344 44.201 22.240 1.00 17.27 191 ALA A O 1
ATOM 1498 N N . ILE A 1 192 ? -10.954 46.344 22.553 1.00 16.99 192 ILE A N 1
ATOM 1499 C CA . ILE A 1 192 ? -9.766 46.892 21.972 1.00 16.48 192 ILE A CA 1
ATOM 1500 C C . ILE A 1 192 ? -8.622 46.650 22.938 1.00 16.72 192 ILE A C 1
ATOM 1501 O O . ILE A 1 192 ? -8.759 46.949 24.161 1.00 17.54 192 ILE A O 1
ATOM 1506 N N . ILE A 1 193 ? -7.528 46.121 22.428 1.00 16.17 193 ILE A N 1
ATOM 1507 C CA . ILE A 1 193 ? -6.346 45.806 23.292 1.00 16.88 193 ILE A CA 1
ATOM 1508 C C . ILE A 1 193 ? -5.922 46.961 24.233 1.00 17.06 193 ILE A C 1
ATOM 1509 O O . ILE A 1 193 ? -5.649 46.718 25.423 1.00 16.90 193 ILE A O 1
ATOM 1514 N N . ASP A 1 194 ? -5.895 48.220 23.757 1.00 15.07 194 ASP A N 1
ATOM 1515 C CA . ASP A 1 194 ? -5.391 49.329 24.503 1.00 16.62 194 ASP A CA 1
ATOM 1516 C C . ASP A 1 194 ? -6.000 49.375 25.924 1.00 17.31 194 ASP A C 1
ATOM 1517 O O . ASP A 1 194 ? -5.271 49.310 26.897 1.00 17.89 194 ASP A O 1
ATOM 1522 N N . SER A 1 195 ? -7.326 49.458 25.979 1.00 16.85 195 SER A N 1
ATOM 1523 C CA . SER A 1 195 ? -8.083 49.489 27.267 1.00 19.71 195 SER A CA 1
ATOM 1524 C C . SER A 1 195 ? -8.111 48.142 27.954 1.00 17.15 195 SER A C 1
ATOM 1525 O O . SER A 1 195 ? -8.174 48.080 29.203 1.00 17.64 195 SER A O 1
ATOM 1528 N N . PHE A 1 196 ? -8.105 47.052 27.188 1.00 14.76 196 PHE A N 1
ATOM 1529 C CA . PHE A 1 196 ? -8.131 45.723 27.785 1.00 15.16 196 PHE A CA 1
ATOM 1530 C C . PHE A 1 196 ? -6.902 45.467 28.683 1.00 14.88 196 PHE A C 1
ATOM 1531 O O . PHE A 1 196 ? -7.002 44.769 29.725 1.00 16.47 196 PHE A O 1
ATOM 1539 N N . THR A 1 197 ? -5.776 46.036 28.324 1.00 14.82 197 THR A N 1
ATOM 1540 C CA . THR A 1 197 ? -4.568 45.847 29.137 1.00 15.05 197 THR A CA 1
ATOM 1541 C C . THR A 1 197 ? -4.790 46.280 30.581 1.00 16.77 197 THR A C 1
ATOM 1542 O O . THR A 1 197 ? -4.236 45.636 31.496 1.00 15.42 197 THR A O 1
ATOM 1546 N N . ILE A 1 198 ? -5.548 47.331 30.770 1.00 15.71 198 ILE A N 1
ATOM 1547 C CA . ILE A 1 198 ? -5.876 47.825 32.144 1.00 16.20 198 ILE A CA 1
ATOM 1548 C C . ILE A 1 198 ? -6.675 46.739 32.906 1.00 16.92 198 ILE A C 1
ATOM 1549 O O . ILE A 1 198 ? -6.415 46.416 34.098 1.00 16.96 198 ILE A O 1
ATOM 1554 N N . LYS A 1 199 ? -7.647 46.115 32.227 1.00 15.92 199 LYS A N 1
ATOM 1555 C CA . LYS A 1 199 ? -8.466 45.085 32.840 1.00 18.41 199 LYS A CA 1
ATOM 1556 C C . LYS A 1 199 ? -7.650 43.842 33.137 1.00 18.59 199 LYS A C 1
ATOM 1557 O O . LYS A 1 199 ? -7.870 43.166 34.162 1.00 17.77 199 LYS A O 1
ATOM 1563 N N . LEU A 1 200 ? -6.675 43.520 32.256 1.00 16.27 200 LEU A N 1
ATOM 1564 C CA . LEU A 1 200 ? -5.859 42.350 32.496 1.00 16.06 200 LEU A CA 1
ATOM 1565 C C . LEU A 1 200 ? -4.912 42.535 33.703 1.00 16.44 200 LEU A C 1
ATOM 1566 O O . LEU A 1 200 ? -4.652 41.558 34.441 1.00 17.21 200 LEU A O 1
ATOM 1571 N N . VAL A 1 201 ? -4.510 43.765 33.980 1.00 16.69 201 VAL A N 1
ATOM 1572 C CA . VAL A 1 201 ? -3.712 44.051 35.191 1.00 15.72 201 VAL A CA 1
ATOM 1573 C C . VAL A 1 201 ? -4.614 44.057 36.441 1.00 18.50 201 VAL A C 1
ATOM 1574 O O . VAL A 1 201 ? -4.244 43.450 37.473 1.00 17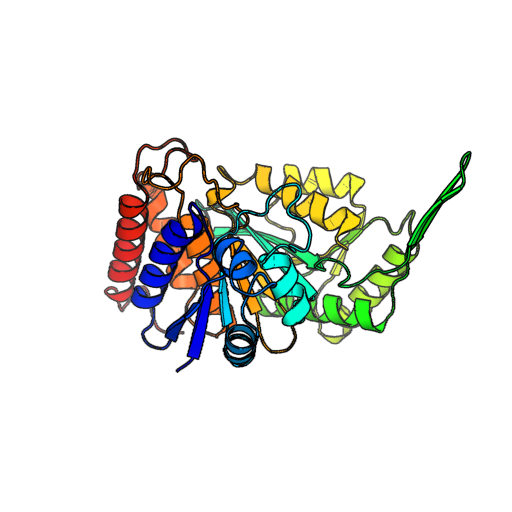.80 201 VAL A O 1
ATOM 1578 N N . ARG A 1 202 ? -5.761 44.722 36.352 1.00 17.39 202 ARG A N 1
ATOM 1579 C CA . ARG A 1 202 ? -6.618 45.007 37.537 1.00 18.89 202 ARG A CA 1
ATOM 1580 C C . ARG A 1 202 ? -7.571 43.876 37.888 1.00 21.37 202 ARG A C 1
ATOM 1581 O O . ARG A 1 202 ? -7.813 43.629 39.103 1.00 21.72 202 ARG A O 1
ATOM 1589 N N . ASN A 1 203 ? -8.093 43.157 36.900 1.00 17.59 203 ASN A N 1
ATOM 1590 C CA . ASN A 1 203 ? -9.083 42.107 37.095 1.00 20.20 203 ASN A CA 1
ATOM 1591 C C . ASN A 1 203 ? -8.773 40.891 36.197 1.00 19.23 203 ASN A C 1
ATOM 1592 O O . ASN A 1 203 ? -9.514 40.561 35.294 1.00 19.65 203 ASN A O 1
ATOM 1597 N N . PRO A 1 204 ? -7.645 40.209 36.442 1.00 19.01 204 PRO A N 1
ATOM 1598 C CA . PRO A 1 204 ? -7.122 39.277 35.455 1.00 19.52 204 PRO A CA 1
ATOM 1599 C C . PRO A 1 204 ? -7.908 38.027 35.284 1.00 18.69 204 PRO A C 1
ATOM 1600 O O . PRO A 1 204 ? -7.819 37.400 34.245 1.00 19.01 204 PRO A O 1
ATOM 1604 N N . TRP A 1 205 ? -8.641 37.603 36.331 1.00 19.34 205 TRP A N 1
ATOM 1605 C CA . TRP A 1 205 ? -9.081 36.214 36.389 1.00 18.12 205 TRP A CA 1
ATOM 1606 C C . TRP A 1 205 ? -10.440 35.925 35.805 1.00 20.66 205 TRP A C 1
ATOM 1607 O O . TRP A 1 205 ? -10.852 34.775 35.800 1.00 20.04 205 TRP A O 1
ATOM 1618 N N . GLU A 1 206 ? -11.127 36.936 35.265 1.00 19.07 206 GLU A N 1
ATOM 1619 C CA . GLU A 1 206 ? -12.540 36.803 34.930 1.00 20.01 206 GLU A CA 1
ATOM 1620 C C . GLU A 1 206 ? -12.837 37.089 33.413 1.00 21.15 206 GLU A C 1
ATOM 1621 O O . GLU A 1 206 ? -13.895 37.557 33.100 1.00 22.64 206 GLU A O 1
ATOM 1627 N N . HIS A 1 207 ? -11.920 36.705 32.532 1.00 18.69 207 HIS A N 1
ATOM 1628 C CA . HIS A 1 207 ? -12.015 36.962 31.081 1.00 19.31 207 HIS A CA 1
ATOM 1629 C C . HIS A 1 207 ? -12.253 35.734 30.227 1.00 20.63 207 HIS A C 1
ATOM 1630 O O . HIS A 1 207 ? -12.232 35.801 29.023 1.00 21.14 207 HIS A O 1
ATOM 1637 N N . GLY A 1 208 ? -12.492 34.583 30.852 1.00 20.42 208 GLY A N 1
ATOM 1638 C CA . GLY A 1 208 ? -12.740 33.397 30.065 1.00 21.23 208 GLY A CA 1
ATOM 1639 C C . GLY A 1 208 ? -11.621 33.039 29.144 1.00 22.23 208 GLY A C 1
ATOM 1640 O O . GLY A 1 208 ? -10.440 33.087 29.529 1.00 23.32 208 GLY A O 1
ATOM 1641 N N . VAL A 1 209 ? -11.948 32.618 27.930 1.00 23.42 209 VAL A N 1
ATOM 1642 C CA . VAL A 1 209 ? -10.924 32.247 26.995 1.00 21.38 209 VAL A CA 1
ATOM 1643 C C . VAL A 1 209 ? -10.576 33.494 26.184 1.00 20.63 209 VAL A C 1
ATOM 1644 O O . VAL A 1 209 ? -11.370 33.915 25.374 1.00 20.20 209 VAL A O 1
ATOM 1648 N N . ILE A 1 210 ? -9.400 34.074 26.433 1.00 18.66 210 ILE A N 1
ATOM 1649 C CA . ILE A 1 210 ? -8.953 35.265 25.681 1.00 18.59 210 ILE A CA 1
ATOM 1650 C C . ILE A 1 210 ? -8.434 34.761 24.344 1.00 19.56 210 ILE A C 1
ATOM 1651 O O . ILE A 1 210 ? -7.592 33.869 24.286 1.00 20.10 210 ILE A O 1
ATOM 1656 N N . LEU A 1 211 ? -8.888 35.373 23.266 1.00 18.59 211 LEU A N 1
ATOM 1657 C CA . LEU A 1 211 ? -8.426 35.044 21.887 1.00 19.69 211 LEU A CA 1
ATOM 1658 C C . LEU A 1 211 ? -8.001 36.330 21.245 1.00 18.18 211 LEU A C 1
ATOM 1659 O O . LEU A 1 211 ? -8.692 37.341 21.320 1.00 18.30 211 LEU A O 1
ATOM 1664 N N . SER A 1 212 ? -6.814 36.334 20.685 1.00 19.55 212 SER A N 1
ATOM 1665 C CA . SER A 1 212 ? -6.255 37.497 19.992 1.00 20.98 212 SER A CA 1
ATOM 1666 C C . SER A 1 212 ? -5.218 37.015 18.985 1.00 22.85 212 SER A C 1
ATOM 1667 O O . SER A 1 212 ? -4.334 36.190 19.323 1.00 22.84 212 SER A O 1
ATOM 1670 N N . GLU A 1 213 ? -5.264 37.546 17.756 1.00 18.99 213 GLU A N 1
ATOM 1671 C CA . GLU A 1 213 ? -4.153 37.292 16.851 1.00 20.67 213 GLU A CA 1
ATOM 1672 C C . GLU A 1 213 ? -2.834 37.628 17.506 1.00 20.93 213 GLU A C 1
ATOM 1673 O O . GLU A 1 213 ? -2.745 38.612 18.284 1.00 19.91 213 GLU A O 1
ATOM 1679 N N . ASN A 1 214 ? -1.790 36.879 17.182 1.00 20.46 214 ASN A N 1
ATOM 1680 C CA . ASN A 1 214 ? -0.554 36.977 17.968 1.00 21.60 214 ASN A CA 1
ATOM 1681 C C . ASN A 1 214 ? 0.168 38.312 17.985 1.00 20.25 214 ASN A C 1
ATOM 1682 O O . ASN A 1 214 ? 0.868 38.607 18.960 1.00 18.81 214 ASN A O 1
ATOM 1687 N N . LEU A 1 215 ? -0.032 39.164 16.968 1.00 19.02 215 LEU A N 1
ATOM 1688 C CA . LEU A 1 215 ? 0.535 40.469 16.967 1.00 17.96 215 LEU A CA 1
ATOM 1689 C C . LEU A 1 215 ? 0.182 41.248 18.261 1.00 16.25 215 LEU A C 1
ATOM 1690 O O . LEU A 1 215 ? 1.033 41.900 18.832 1.00 20.57 215 LEU A O 1
ATOM 1695 N N . PHE A 1 216 ? -1.024 41.030 18.732 1.00 17.01 216 PHE A N 1
ATOM 1696 C CA . PHE A 1 216 ? -1.538 41.649 19.999 1.00 17.04 216 PHE A CA 1
ATOM 1697 C C . PHE A 1 216 ? -1.595 40.568 21.065 1.00 19.06 216 PHE A C 1
ATOM 1698 O O . PHE A 1 216 ? -1.343 40.848 22.222 1.00 17.67 216 PHE A O 1
ATOM 1706 N N . GLY A 1 217 ? -1.962 39.350 20.697 1.00 16.84 217 GLY A N 1
ATOM 1707 C CA . GLY A 1 217 ? -2.135 38.307 21.711 1.00 19.99 217 GLY A CA 1
ATOM 1708 C C . GLY A 1 217 ? -0.869 37.926 22.422 1.00 16.74 217 GLY A C 1
ATOM 1709 O O . GLY A 1 217 ? -0.923 37.515 23.636 1.00 18.91 217 GLY A O 1
ATOM 1710 N N . ASP A 1 218 ? 0.279 38.024 21.764 1.00 17.78 218 ASP A N 1
ATOM 1711 C CA . ASP A 1 218 ? 1.560 37.736 22.421 1.00 17.71 218 ASP A CA 1
ATOM 1712 C C . ASP A 1 218 ? 1.910 38.839 23.441 1.00 18.13 218 ASP A C 1
ATOM 1713 O O . ASP A 1 218 ? 2.650 38.567 24.399 1.00 18.53 218 ASP A O 1
ATOM 1718 N N . ILE A 1 219 ? 1.378 40.043 23.213 1.00 15.19 219 ILE A N 1
ATOM 1719 C CA . ILE A 1 219 ? 1.508 41.101 24.224 1.00 15.50 219 ILE A CA 1
ATOM 1720 C C . ILE A 1 219 ? 0.760 40.597 25.442 1.00 15.60 219 ILE A C 1
ATOM 1721 O O . ILE A 1 219 ? 1.254 40.698 26.587 1.00 16.86 219 ILE A O 1
ATOM 1726 N N . LEU A 1 220 ? -0.477 40.193 25.231 1.00 14.79 220 LEU A N 1
ATOM 1727 C CA . LEU A 1 220 ? -1.321 39.770 26.371 1.00 15.68 220 LEU A CA 1
ATOM 1728 C C . LEU A 1 220 ? -0.727 38.602 27.099 1.00 16.81 220 LEU A C 1
ATOM 1729 O O . LEU A 1 220 ? -0.775 38.509 28.350 1.00 16.60 220 LEU A O 1
ATOM 1734 N N . SER A 1 221 ? -0.165 37.672 26.346 1.00 15.76 221 SER A N 1
ATOM 1735 C CA . SER A 1 221 ? 0.317 36.430 26.980 1.00 16.98 221 SER A CA 1
ATOM 1736 C C . SER A 1 221 ? 1.532 36.712 27.865 1.00 15.95 221 SER A C 1
ATOM 1737 O O . SER A 1 221 ? 1.704 36.020 28.916 1.00 17.42 221 SER A O 1
ATOM 1740 N N . ASP A 1 222 ? 2.337 37.711 27.533 1.00 16.04 222 ASP A N 1
ATOM 1741 C CA . ASP A 1 222 ? 3.440 38.208 28.397 1.00 15.18 222 ASP A CA 1
ATOM 1742 C C . ASP A 1 222 ? 2.919 39.097 29.498 1.00 15.83 222 ASP A C 1
ATOM 1743 O O . ASP A 1 222 ? 3.286 38.891 30.657 1.00 15.68 222 ASP A O 1
ATOM 1748 N N . LEU A 1 223 ? 2.082 40.071 29.157 1.00 14.13 223 LEU A N 1
ATOM 1749 C CA . LEU A 1 223 ? 1.541 40.954 30.198 1.00 14.86 223 LEU A CA 1
ATOM 1750 C C . LEU A 1 223 ? 0.854 40.113 31.352 1.00 16.51 223 LEU A C 1
ATOM 1751 O O . LEU A 1 223 ? 1.003 40.447 32.529 1.00 15.64 223 LEU A O 1
ATOM 1756 N N . ALA A 1 224 ? 0.109 39.077 30.994 1.00 15.48 224 ALA A N 1
ATOM 1757 C CA . ALA A 1 224 ? -0.610 38.223 31.964 1.00 16.20 224 ALA A CA 1
ATOM 1758 C C . ALA A 1 224 ? 0.332 37.627 33.006 1.00 15.60 224 ALA A C 1
ATOM 1759 O O . ALA A 1 224 ? -0.116 37.353 34.119 1.00 15.75 224 ALA A O 1
ATOM 1761 N N . THR A 1 225 ? 1.600 37.452 32.658 1.00 15.13 225 THR A N 1
ATOM 1762 C CA . THR A 1 225 ? 2.604 36.866 33.580 1.00 16.16 225 THR A CA 1
ATOM 1763 C C . THR A 1 225 ? 2.957 37.729 34.744 1.00 16.69 225 THR A C 1
ATOM 1764 O O . THR A 1 225 ? 3.616 37.237 35.705 1.00 18.79 225 THR A O 1
ATOM 1768 N N . VAL A 1 226 ? 2.533 38.988 34.750 1.00 15.80 226 VAL A N 1
ATOM 1769 C CA . VAL A 1 226 ? 2.692 39.779 35.976 1.00 16.92 226 VAL A CA 1
ATOM 1770 C C . VAL A 1 226 ? 1.974 39.181 37.166 1.00 18.70 226 VAL A C 1
ATOM 1771 O O . VAL A 1 226 ? 2.342 39.517 38.309 1.00 20.40 226 VAL A O 1
ATOM 1775 N N . HIS A 1 227 ? 0.983 38.334 36.907 1.00 17.44 227 HIS A N 1
ATOM 1776 C CA . HIS A 1 227 ? 0.235 37.659 37.976 1.00 18.60 227 HIS A CA 1
ATOM 1777 C C . HIS A 1 227 ? 0.794 36.347 38.378 1.00 20.94 227 HIS A C 1
ATOM 1778 O O . HIS A 1 227 ? 0.177 35.666 39.209 1.00 23.11 227 HIS A O 1
ATOM 1785 N N . ALA A 1 228 ? 1.926 35.976 37.809 1.00 20.47 228 ALA A N 1
ATOM 1786 C CA . ALA A 1 228 ? 2.625 34.753 38.218 1.00 22.04 228 ALA A CA 1
ATOM 1787 C C . ALA A 1 228 ? 3.834 35.158 39.045 1.00 21.84 228 ALA A C 1
ATOM 1788 O O . ALA A 1 228 ? 4.526 36.114 38.716 1.00 24.57 228 ALA A O 1
ATOM 1790 N N . GLY A 1 229 ? 4.127 34.427 40.118 1.00 28.29 229 GLY A N 1
ATOM 1791 C CA . GLY A 1 229 ? 5.330 34.785 40.906 1.00 29.10 229 GLY A CA 1
ATOM 1792 C C . GLY A 1 229 ? 6.628 34.540 40.134 1.00 25.98 229 GLY A C 1
ATOM 1793 O O . GLY A 1 229 ? 7.658 35.171 40.382 1.00 30.12 229 GLY A O 1
ATOM 1794 N N . SER A 1 230 ? 6.564 33.604 39.190 1.00 23.33 230 SER A N 1
ATOM 1795 C CA . SER A 1 230 ? 7.665 33.225 38.357 1.00 22.34 230 SER A CA 1
ATOM 1796 C C . SER A 1 230 ? 7.151 32.703 37.059 1.00 19.68 230 SER A C 1
ATOM 1797 O O . SER A 1 230 ? 6.069 32.081 37.025 1.00 18.86 230 SER A O 1
ATOM 1800 N N . ILE A 1 231 ? 7.896 32.932 35.979 1.00 18.31 231 ILE A N 1
ATOM 1801 C CA . ILE A 1 231 ? 7.582 32.284 34.720 1.00 18.98 231 ILE A CA 1
ATOM 1802 C C . ILE A 1 231 ? 7.660 30.787 34.845 1.00 18.85 231 ILE A C 1
ATOM 1803 O O . ILE A 1 231 ? 7.018 30.105 34.108 1.00 18.76 231 ILE A O 1
ATOM 1808 N N . GLY A 1 232 ? 8.396 30.287 35.852 1.00 19.64 232 GLY A N 1
ATOM 1809 C CA . GLY A 1 232 ? 8.555 28.868 35.988 1.00 20.11 232 GLY A CA 1
ATOM 1810 C C . GLY A 1 232 ? 7.321 28.055 36.326 1.00 20.87 232 GLY A C 1
ATOM 1811 O O . GLY A 1 232 ? 7.381 26.813 36.284 1.00 20.67 232 GLY A O 1
ATOM 1812 N N . ILE A 1 233 ? 6.196 28.715 36.625 1.00 19.39 233 ILE A N 1
ATOM 1813 C CA . ILE A 1 233 ? 4.945 27.998 36.904 1.00 18.96 233 ILE A CA 1
ATOM 1814 C C . ILE A 1 233 ? 4.012 27.831 35.703 1.00 20.51 233 ILE A C 1
ATOM 1815 O O . ILE A 1 233 ? 2.999 27.155 35.776 1.00 20.64 233 ILE A O 1
ATOM 1820 N N . VAL A 1 234 ? 4.338 28.488 34.604 1.00 17.81 234 VAL A N 1
ATOM 1821 C CA . VAL A 1 234 ? 3.379 28.714 33.551 1.00 16.55 234 VAL A CA 1
ATOM 1822 C C . VAL A 1 234 ? 3.411 27.617 32.511 1.00 16.22 234 VAL A C 1
ATOM 1823 O O . VAL A 1 234 ? 4.463 27.426 31.808 1.00 19.06 234 VAL A O 1
ATOM 1827 N N . PRO A 1 235 ? 2.289 26.917 32.322 1.00 17.37 235 PRO A N 1
ATOM 1828 C CA . PRO A 1 235 ? 2.194 25.923 31.271 1.00 17.71 235 PRO A CA 1
ATOM 1829 C C . PRO A 1 235 ? 1.635 26.444 29.943 1.00 19.39 235 PRO A C 1
ATOM 1830 O O . PRO A 1 235 ? 1.073 27.523 29.885 1.00 19.55 235 PRO A O 1
ATOM 1834 N N . SER A 1 236 ? 1.759 25.609 28.924 1.00 19.34 236 SER A N 1
ATOM 1835 C CA . SER A 1 236 ? 1.160 25.883 27.633 1.00 21.08 236 SER A CA 1
ATOM 1836 C C . SER A 1 236 ? 0.947 24.647 26.799 1.00 21.82 236 SER A C 1
ATOM 1837 O O . SER A 1 236 ? 1.611 23.603 26.990 1.00 23.18 236 SER A O 1
ATOM 1840 N N . GLY A 1 237 ? 0.038 24.792 25.837 1.00 23.34 237 GLY A N 1
ATOM 1841 C CA . GLY A 1 237 ? -0.199 23.786 24.815 1.00 23.31 237 GLY A CA 1
ATOM 1842 C C . GLY A 1 237 ? -0.135 24.346 23.416 1.00 23.66 237 GLY A C 1
ATOM 1843 O O . GLY A 1 237 ? -0.433 25.542 23.162 1.00 22.78 237 GLY A O 1
ATOM 1844 N N . ASN A 1 238 ? 0.277 23.489 22.494 1.00 24.16 238 ASN A N 1
ATOM 1845 C CA . ASN A 1 238 ? 0.373 23.823 21.087 1.00 23.53 238 ASN A CA 1
ATOM 1846 C C . ASN A 1 238 ? -0.516 22.774 20.395 1.00 25.28 238 ASN A C 1
ATOM 1847 O O . ASN A 1 238 ? -0.244 21.565 20.471 1.00 27.53 238 ASN A O 1
ATOM 1852 N N . TYR A 1 239 ? -1.574 23.223 19.744 1.00 23.80 239 TYR A N 1
ATOM 1853 C CA . TYR A 1 239 ? -2.622 22.351 19.214 1.00 26.69 239 TYR A CA 1
ATOM 1854 C C . TYR A 1 239 ? -2.735 22.386 17.694 1.00 29.82 239 TYR A C 1
ATOM 1855 O O . TYR A 1 239 ? -2.645 23.440 17.058 1.00 27.31 239 TYR A O 1
ATOM 1864 N N . GLY A 1 240 ? -2.932 21.184 17.144 1.00 31.90 240 GLY A N 1
ATOM 1865 C CA . GLY A 1 240 ? -3.068 20.982 15.706 1.00 33.06 240 GLY A CA 1
ATOM 1866 C C . GLY A 1 240 ? -4.240 20.048 15.454 1.00 35.78 240 GLY A C 1
ATOM 1867 O O . GLY A 1 240 ? -5.061 19.796 16.336 1.00 33.94 240 GLY A O 1
ATOM 1868 N N . ASP A 1 241 ? -4.346 19.572 14.223 1.00 41.13 241 ASP A N 1
ATOM 1869 C CA . ASP A 1 241 ? -5.394 18.645 13.863 1.00 43.35 241 ASP A CA 1
ATOM 1870 C C . ASP A 1 241 ? -4.947 17.249 14.303 1.00 41.48 241 ASP A C 1
ATOM 1871 O O . ASP A 1 241 ? -4.068 16.657 13.709 1.00 49.69 241 ASP A O 1
ATOM 1876 N N . GLY A 1 242 ? -5.516 16.742 15.379 1.00 41.25 242 GLY A N 1
ATOM 1877 C CA . GLY A 1 242 ? -5.239 15.365 15.821 1.00 41.99 242 GLY A CA 1
ATOM 1878 C C . GLY A 1 242 ? -3.984 15.121 16.663 1.00 41.15 242 GLY A C 1
ATOM 1879 O O . GLY A 1 242 ? -3.646 13.987 16.949 1.00 43.54 242 GLY A O 1
ATOM 1880 N N . ILE A 1 243 ? -3.287 16.172 17.086 1.00 36.35 243 ILE A N 1
ATOM 1881 C CA . ILE A 1 243 ? -2.145 15.998 17.984 1.00 33.85 243 ILE A CA 1
ATOM 1882 C C . ILE A 1 243 ? -1.878 17.348 18.670 1.00 33.46 243 ILE A C 1
ATOM 1883 O O . ILE A 1 243 ? -2.202 18.404 18.129 1.00 29.80 243 ILE A O 1
ATOM 1888 N N . ALA A 1 244 ? -1.301 17.290 19.859 1.00 28.64 244 ALA A N 1
ATOM 1889 C CA . ALA A 1 244 ? -0.941 18.505 20.574 1.00 28.63 244 ALA A CA 1
ATOM 1890 C C . ALA A 1 244 ? 0.371 18.280 21.307 1.00 27.37 244 ALA A C 1
ATOM 1891 O O . ALA A 1 244 ? 0.637 17.170 21.774 1.00 29.81 244 ALA A O 1
ATOM 1893 N N . LEU A 1 245 ? 1.126 19.366 21.468 1.00 25.18 245 LEU A N 1
ATOM 1894 C CA . LEU A 1 245 ? 2.408 19.359 22.154 1.00 24.33 245 LEU A CA 1
ATOM 1895 C C . LEU A 1 245 ? 2.344 20.318 23.340 1.00 25.57 245 LEU A C 1
ATOM 1896 O O . LEU A 1 245 ? 2.026 21.510 23.181 1.00 23.75 245 LEU A O 1
ATOM 1901 N N . PHE A 1 246 ? 2.651 19.796 24.515 1.00 22.72 246 PHE A N 1
ATOM 1902 C CA . PHE A 1 246 ? 2.567 20.552 25.765 1.00 23.04 246 PHE A CA 1
ATOM 1903 C C . PHE A 1 246 ? 3.970 20.860 26.284 1.00 24.69 246 PHE A C 1
ATOM 1904 O O . PHE A 1 246 ? 4.846 19.981 26.282 1.00 23.73 246 PHE A O 1
ATOM 1912 N N . GLU A 1 247 ? 4.187 22.102 26.723 1.00 22.58 247 GLU A N 1
ATOM 1913 C CA . GLU A 1 247 ? 5.526 22.561 27.145 1.00 22.04 247 GLU A CA 1
ATOM 1914 C C . GLU A 1 247 ? 5.414 23.708 28.143 1.00 22.99 247 GLU A C 1
ATOM 1915 O O . GLU A 1 247 ? 4.502 24.540 28.029 1.00 22.38 247 GLU A O 1
ATOM 1921 N N . PRO A 1 248 ? 6.342 23.794 29.103 1.00 21.31 248 PRO A N 1
ATOM 1922 C CA . PRO A 1 248 ? 6.401 24.998 29.928 1.00 20.17 248 PRO A CA 1
ATOM 1923 C C . PRO A 1 248 ? 6.747 26.214 29.064 1.00 20.78 248 PRO A C 1
ATOM 1924 O O . PRO A 1 248 ? 7.517 26.085 28.115 1.00 18.95 248 PRO A O 1
ATOM 1928 N N . VAL A 1 249 ? 6.282 27.394 29.451 1.00 20.21 249 VAL A N 1
ATOM 1929 C CA . VAL A 1 249 ? 6.672 28.648 28.771 1.00 20.88 249 VAL A CA 1
ATOM 1930 C C . VAL A 1 249 ? 8.132 28.977 29.000 1.00 21.33 249 VAL A C 1
ATOM 1931 O O . VAL A 1 249 ? 8.780 29.506 28.105 1.00 21.14 249 VAL A O 1
ATOM 1935 N N . HIS A 1 250 ? 8.682 28.627 30.151 1.00 19.54 250 HIS A N 1
ATOM 1936 C CA . HIS A 1 250 ? 10.102 28.867 30.416 1.00 21.78 250 HIS A CA 1
ATOM 1937 C C . HIS A 1 250 ? 11.010 28.170 29.443 1.00 20.26 250 HIS A C 1
ATOM 1938 O O . HIS A 1 250 ? 10.638 27.206 28.783 1.00 22.42 250 HIS A O 1
ATOM 1945 N N . GLY A 1 251 ? 12.239 28.655 29.420 1.00 23.45 251 GLY A N 1
ATOM 1946 C CA . GLY A 1 251 ? 13.253 28.178 28.504 1.00 24.13 251 GLY A CA 1
ATOM 1947 C C . GLY A 1 251 ? 14.198 27.183 29.138 1.00 25.69 251 GLY A C 1
ATOM 1948 O O . GLY A 1 251 ? 13.961 26.682 30.243 1.00 23.79 251 GLY A O 1
ATOM 1949 N N . SER A 1 252 ? 15.290 26.937 28.439 1.00 25.18 252 SER A N 1
ATOM 1950 C CA . SER A 1 252 ? 16.233 25.894 28.809 1.00 26.21 252 SER A CA 1
ATOM 1951 C C . SER A 1 252 ? 17.184 26.289 29.916 1.00 25.96 252 SER A C 1
ATOM 1952 O O . SER A 1 252 ? 17.814 25.405 30.498 1.00 24.21 252 SER A O 1
ATOM 1955 N N . ALA A 1 253 ? 17.274 27.588 30.224 1.00 24.42 253 ALA A N 1
ATOM 1956 C CA . ALA A 1 253 ? 18.019 28.116 31.373 1.00 25.43 253 ALA A CA 1
ATOM 1957 C C . ALA A 1 253 ? 19.331 27.365 31.644 1.00 27.47 253 ALA A C 1
ATOM 1958 O O . ALA A 1 253 ? 19.580 26.937 32.772 1.00 25.38 253 ALA A O 1
ATOM 1960 N N . PRO A 1 254 ? 20.184 27.254 30.622 1.00 28.38 254 PRO A N 1
ATOM 1961 C CA . PRO A 1 254 ? 21.417 26.469 30.748 1.00 29.88 254 PRO A CA 1
ATOM 1962 C C . PRO A 1 254 ? 22.296 26.856 31.933 1.00 29.69 254 PRO A C 1
ATOM 1963 O O . PRO A 1 254 ? 22.995 25.977 32.448 1.00 31.18 254 PRO A O 1
ATOM 1967 N N . ASP A 1 255 ? 22.247 28.105 32.375 1.00 31.63 255 ASP A N 1
ATOM 1968 C CA . ASP A 1 255 ? 23.075 28.576 33.484 1.00 35.86 255 ASP A CA 1
ATOM 1969 C C . ASP A 1 255 ? 22.667 28.015 34.839 1.00 34.88 255 ASP A C 1
ATOM 1970 O O . ASP A 1 255 ? 23.422 28.145 35.795 1.00 35.35 255 ASP A O 1
ATOM 1975 N N . ILE A 1 256 ? 21.459 27.469 34.971 1.00 30.55 256 ILE A N 1
ATOM 1976 C CA . ILE A 1 256 ? 21.126 26.781 36.238 1.00 31.04 256 ILE A CA 1
ATOM 1977 C C . ILE A 1 256 ? 20.957 25.310 36.070 1.00 29.36 256 ILE A C 1
ATOM 1978 O O . ILE A 1 256 ? 20.661 24.661 37.044 1.00 29.06 256 ILE A O 1
ATOM 1983 N N . ALA A 1 257 ? 21.161 24.773 34.873 1.00 26.97 257 ALA A N 1
ATOM 1984 C CA . ALA A 1 257 ? 21.098 23.332 34.678 1.00 27.78 257 ALA A CA 1
ATOM 1985 C C . ALA A 1 257 ? 22.102 22.613 35.589 1.00 28.90 257 ALA A C 1
ATOM 1986 O O . ALA A 1 257 ? 23.264 23.052 35.759 1.00 29.25 257 ALA A O 1
ATOM 1988 N N . GLY A 1 258 ? 21.664 21.506 36.174 1.00 27.90 258 GLY A N 1
ATOM 1989 C CA . GLY A 1 258 ? 22.520 20.775 37.132 1.00 27.72 258 GLY A CA 1
ATOM 1990 C C . GLY A 1 258 ? 22.599 21.310 38.576 1.00 26.43 258 GLY A C 1
ATOM 1991 O O . GLY A 1 258 ? 23.206 20.660 39.440 1.00 26.39 258 GLY A O 1
ATOM 1992 N N . LYS A 1 259 ? 21.986 22.446 38.874 1.00 23.33 259 LYS A N 1
ATOM 1993 C CA . LYS A 1 259 ? 21.978 23.025 40.200 1.00 23.15 259 LYS A CA 1
ATOM 1994 C C . LYS A 1 259 ? 20.835 22.503 41.073 1.00 25.06 259 LYS A C 1
ATOM 1995 O O . LYS A 1 259 ? 20.819 22.783 42.289 1.00 24.21 259 LYS A O 1
ATOM 2001 N N . GLY A 1 260 ? 19.905 21.773 40.456 1.00 24.97 260 GLY A N 1
ATOM 2002 C CA . GLY A 1 260 ? 18.780 21.155 41.234 1.00 25.01 260 GLY A CA 1
ATOM 2003 C C . GLY A 1 260 ? 17.775 22.158 41.787 1.00 27.57 260 GLY A C 1
ATOM 2004 O O . GLY A 1 260 ? 17.113 21.889 42.801 1.00 26.99 260 GLY A O 1
ATOM 2005 N N . ILE A 1 261 ? 17.678 23.328 41.146 1.00 27.05 261 ILE A N 1
ATOM 2006 C CA . ILE A 1 261 ? 16.808 24.412 41.586 1.00 28.01 261 ILE A CA 1
ATOM 2007 C C . ILE A 1 261 ? 15.770 24.884 40.524 1.00 25.29 261 ILE A C 1
ATOM 2008 O O . ILE A 1 261 ? 15.045 25.842 40.780 1.00 27.44 261 ILE A O 1
ATOM 2013 N N . ALA A 1 262 ? 15.736 24.248 39.367 1.00 24.07 262 ALA A N 1
ATOM 2014 C CA . ALA A 1 262 ? 14.699 24.578 38.327 1.00 20.67 262 ALA A CA 1
ATOM 2015 C C . ALA A 1 262 ? 13.291 24.323 38.917 1.00 22.90 262 ALA A C 1
ATOM 2016 O O . ALA A 1 262 ? 13.072 23.314 39.586 1.00 21.23 262 ALA A O 1
ATOM 2018 N N . ASN A 1 263 ? 12.374 25.269 38.708 1.00 19.89 263 ASN A N 1
ATOM 2019 C CA . ASN A 1 263 ? 10.962 25.127 39.070 1.00 20.18 263 ASN A CA 1
ATOM 2020 C C . ASN A 1 263 ? 10.311 24.102 38.173 1.00 20.32 263 ASN A C 1
ATOM 2021 O O . ASN A 1 263 ? 10.201 24.339 36.955 1.00 22.31 263 ASN A O 1
ATOM 2026 N N . PRO A 1 264 ? 9.796 22.962 38.730 1.00 18.76 264 PRO A N 1
ATOM 2027 C CA . PRO A 1 264 ? 9.147 21.989 37.878 1.00 17.61 264 PRO A CA 1
ATOM 2028 C C . PRO A 1 264 ? 7.614 22.210 37.605 1.00 17.14 264 PRO A C 1
ATOM 2029 O O . PRO A 1 264 ? 7.023 21.414 36.912 1.00 19.89 264 PRO A O 1
ATOM 2033 N N . ILE A 1 265 ? 7.081 23.257 38.200 1.00 18.45 265 ILE A N 1
ATOM 2034 C CA . ILE A 1 265 ? 5.591 23.490 38.223 1.00 17.36 265 ILE A CA 1
ATOM 2035 C C . ILE A 1 265 ? 5.069 23.694 36.806 1.00 18.92 265 ILE A C 1
ATOM 2036 O O . ILE A 1 265 ? 4.102 23.067 36.395 1.00 19.23 265 ILE A O 1
ATOM 2041 N N . GLY A 1 266 ? 5.746 24.529 36.031 1.00 20.02 266 GLY A N 1
ATOM 2042 C CA . GLY A 1 266 ? 5.319 24.756 34.658 1.00 19.61 266 GLY A CA 1
ATOM 2043 C C . GLY A 1 266 ? 5.202 23.478 33.837 1.00 19.23 266 GLY A C 1
ATOM 2044 O O . GLY A 1 266 ? 4.200 23.240 33.150 1.00 19.33 266 GLY A O 1
ATOM 2045 N N . ALA A 1 267 ? 6.257 22.634 33.894 1.00 19.69 267 ALA A N 1
ATOM 2046 C CA . ALA A 1 267 ? 6.238 21.351 33.185 1.00 20.65 267 ALA A CA 1
ATOM 2047 C C . ALA A 1 267 ? 5.137 20.400 33.720 1.00 19.10 267 ALA A C 1
ATOM 2048 O O . ALA A 1 267 ? 4.422 19.768 32.934 1.00 21.11 267 ALA A O 1
ATOM 2050 N N . ILE A 1 268 ? 4.982 20.366 35.031 1.00 19.35 268 ILE A N 1
ATOM 2051 C CA . ILE A 1 268 ? 4.014 19.519 35.706 1.00 20.78 268 ILE A CA 1
ATOM 2052 C C . ILE A 1 268 ? 2.589 19.952 35.297 1.00 20.01 268 ILE A C 1
ATOM 2053 O O . ILE A 1 268 ? 1.784 19.122 34.887 1.00 19.45 268 ILE A O 1
ATOM 2058 N N . LEU A 1 269 ? 2.329 21.257 35.332 1.00 20.47 269 LEU A N 1
ATOM 2059 C CA . LEU A 1 269 ? 1.020 21.766 34.853 1.00 19.57 269 LEU A CA 1
ATOM 2060 C C . LEU A 1 269 ? 0.801 21.600 33.341 1.00 20.40 269 LEU A C 1
ATOM 2061 O O . LEU A 1 269 ? -0.348 21.452 32.877 1.00 22.00 269 LEU A O 1
ATOM 2066 N N . SER A 1 270 ? 1.880 21.554 32.560 1.00 20.44 270 SER A N 1
ATOM 2067 C CA . SER A 1 270 ? 1.792 21.230 31.161 1.00 20.03 270 SER A CA 1
ATOM 2068 C C . SER A 1 270 ? 1.376 19.757 30.999 1.00 21.98 270 SER A C 1
ATOM 2069 O O . SER A 1 270 ? 0.580 19.411 30.159 1.00 22.54 270 SER A O 1
ATOM 2072 N N . GLY A 1 271 ? 1.933 18.898 31.851 1.00 21.89 271 GLY A N 1
ATOM 2073 C CA . GLY A 1 271 ? 1.448 17.495 31.915 1.00 19.82 271 GLY A CA 1
ATOM 2074 C C . GLY A 1 271 ? -0.035 17.405 32.247 1.00 19.61 271 GLY A C 1
ATOM 2075 O O . GLY A 1 271 ? -0.758 16.553 31.684 1.00 21.85 271 GLY A O 1
ATOM 2076 N N . ALA A 1 272 ? -0.500 18.267 33.143 1.00 20.36 272 ALA A N 1
ATOM 2077 C CA . ALA A 1 272 ? -1.938 18.329 33.521 1.00 20.44 272 ALA A CA 1
ATOM 2078 C C . ALA A 1 272 ? -2.794 18.722 32.328 1.00 23.07 272 ALA A C 1
ATOM 2079 O O . ALA A 1 272 ? -3.887 18.140 32.121 1.00 22.97 272 ALA A O 1
ATOM 2081 N N . MET A 1 273 ? -2.306 19.665 31.506 1.00 22.22 273 MET A N 1
ATOM 2082 C CA . MET A 1 273 ? -2.982 20.005 30.257 1.00 22.62 273 MET A CA 1
ATOM 2083 C C . MET A 1 273 ? -2.999 18.828 29.292 1.00 22.52 273 MET A C 1
ATOM 2084 O O . MET A 1 273 ? -4.013 18.563 28.657 1.00 23.94 273 MET A O 1
ATOM 2089 N N . LEU A 1 274 ? -1.881 18.123 29.200 1.00 23.95 274 LEU A N 1
ATOM 2090 C CA . LEU A 1 274 ? -1.802 16.888 28.405 1.00 24.66 274 LEU A CA 1
ATOM 2091 C C . LEU A 1 274 ? -2.851 15.882 28.841 1.00 23.07 274 LEU A C 1
ATOM 2092 O O . LEU A 1 274 ? -3.561 15.334 27.992 1.00 23.20 274 LEU A O 1
ATOM 2097 N N . LEU A 1 275 ? -2.946 15.598 30.140 1.00 25.35 275 LEU A N 1
ATOM 2098 C CA . LEU A 1 275 ? -3.961 14.644 30.583 1.00 25.84 275 LEU A CA 1
ATOM 2099 C C . LEU A 1 275 ? -5.375 15.101 30.214 1.00 28.01 275 LEU A C 1
ATOM 2100 O O . LEU A 1 275 ? -6.178 14.277 29.754 1.00 28.41 275 LEU A O 1
ATOM 2105 N N . ASP A 1 276 ? -5.672 16.400 30.379 1.00 27.08 276 ASP A N 1
ATOM 2106 C CA . ASP A 1 276 ? -6.993 16.937 30.005 1.00 27.45 276 ASP A CA 1
ATOM 2107 C C . ASP A 1 276 ? -7.261 16.679 28.545 1.00 26.88 276 ASP A C 1
ATOM 2108 O O . ASP A 1 276 ? -8.376 16.281 28.170 1.00 27.81 276 ASP A O 1
ATOM 2113 N N . TYR A 1 277 ? -6.248 16.930 27.715 1.00 26.15 277 TYR A N 1
ATOM 2114 C CA . TYR A 1 277 ? -6.301 16.731 26.283 1.00 25.85 277 TYR A CA 1
ATOM 2115 C C . TYR A 1 277 ? -6.641 15.287 25.912 1.00 29.12 277 TYR A C 1
ATOM 2116 O O . TYR A 1 277 ? -7.409 15.053 24.972 1.00 29.48 277 TYR A O 1
ATOM 2125 N N . LEU A 1 278 ? -6.121 14.338 26.679 1.00 29.13 278 LEU A N 1
ATOM 2126 C CA . LEU A 1 278 ? -6.447 12.923 26.452 1.00 29.17 278 LEU A CA 1
ATOM 2127 C C . LEU A 1 278 ? -7.691 12.445 27.190 1.00 32.89 278 LEU A C 1
ATOM 2128 O O . LEU A 1 278 ? -7.988 11.237 27.159 1.00 33.29 278 LEU A O 1
ATOM 2133 N N . GLY A 1 279 ? -8.425 13.327 27.864 1.00 29.00 279 GLY A N 1
ATOM 2134 C CA . GLY A 1 279 ? -9.612 12.888 28.608 1.00 30.12 279 GLY A CA 1
ATOM 2135 C C . GLY A 1 279 ? -9.315 12.259 29.966 1.00 30.29 279 GLY A C 1
ATOM 2136 O O . GLY A 1 279 ? -10.167 11.580 30.541 1.00 33.56 279 GLY A O 1
ATOM 2137 N N . LEU A 1 280 ? -8.115 12.500 30.499 1.00 27.41 280 LEU A N 1
ATOM 2138 C CA . LEU A 1 280 ? -7.678 11.946 31.774 1.00 27.85 280 LEU A CA 1
ATOM 2139 C C . LEU A 1 280 ? -7.681 13.043 32.852 1.00 27.88 280 LEU A C 1
ATOM 2140 O O . LEU A 1 280 ? -8.110 14.193 32.580 1.00 26.93 280 LEU A O 1
ATOM 2145 N N . ASP A 1 281 ? -7.260 12.699 34.067 1.00 26.79 281 ASP A N 1
ATOM 2146 C CA . ASP A 1 281 ? -7.546 13.475 35.253 1.00 26.36 281 ASP A CA 1
ATOM 2147 C C . ASP A 1 281 ? -6.488 14.556 35.560 1.00 23.93 281 ASP A C 1
ATOM 2148 O O . ASP A 1 281 ? -5.867 14.605 36.628 1.00 24.65 281 ASP A O 1
ATOM 2153 N N . GLY A 1 282 ? -6.349 15.495 34.618 1.00 23.18 282 GLY A N 1
ATOM 2154 C CA . GLY A 1 282 ? -5.497 16.653 34.883 1.00 21.92 282 GLY A CA 1
ATOM 2155 C C . GLY A 1 282 ? -5.818 17.413 36.130 1.00 21.74 282 GLY A C 1
ATOM 2156 O O . GLY A 1 282 ? -4.940 18.020 36.745 1.00 20.89 282 GLY A O 1
ATOM 2157 N N . SER A 1 283 ? -7.101 17.474 36.522 1.00 20.43 283 SER A N 1
ATOM 2158 C CA . SER A 1 283 ? -7.481 18.198 37.721 1.00 21.73 283 SER A CA 1
ATOM 2159 C C . SER A 1 283 ? -6.786 17.711 39.001 1.00 19.44 283 SER A C 1
ATOM 2160 O O . SER A 1 283 ? -6.592 18.450 39.944 1.00 19.25 283 SER A O 1
ATOM 2163 N N . LEU A 1 284 ? -6.468 16.419 39.021 1.00 23.09 284 LEU A N 1
ATOM 2164 C CA . LEU A 1 284 ? -5.807 15.832 40.194 1.00 22.68 284 LEU A CA 1
ATOM 2165 C C . LEU A 1 284 ? -4.396 16.422 40.356 1.00 19.44 284 LEU A C 1
ATOM 2166 O O . LEU A 1 284 ? -4.021 16.804 41.441 1.00 21.06 284 LEU A O 1
ATOM 2171 N N . ILE A 1 285 ? -3.747 16.655 39.240 1.00 22.70 285 ILE A N 1
ATOM 2172 C CA . ILE A 1 285 ? -2.456 17.343 39.264 1.00 22.09 285 ILE A CA 1
ATOM 2173 C C . ILE A 1 285 ? -2.641 18.770 39.791 1.00 21.25 285 ILE A C 1
ATOM 2174 O O . ILE A 1 285 ? -1.916 19.224 40.655 1.00 19.72 285 ILE A O 1
ATOM 2179 N N . ARG A 1 286 ? -3.625 19.509 39.288 1.00 21.18 286 ARG A N 1
ATOM 2180 C CA . ARG A 1 286 ? -3.789 20.870 39.773 1.00 19.88 286 ARG A CA 1
ATOM 2181 C C . ARG A 1 286 ? -4.107 20.961 41.229 1.00 20.42 286 ARG A C 1
ATOM 2182 O O . ARG A 1 286 ? -3.623 21.848 41.948 1.00 19.09 286 ARG A O 1
ATOM 2190 N N . ALA A 1 287 ? -5.002 20.085 41.703 1.00 20.90 287 ALA A N 1
ATOM 2191 C CA . ALA A 1 287 ? -5.360 20.115 43.108 1.00 21.15 287 ALA A CA 1
ATOM 2192 C C . ALA A 1 287 ? -4.137 19.779 44.029 1.00 18.56 287 ALA A C 1
ATOM 2193 O O . ALA A 1 287 ? -4.007 20.351 45.117 1.00 21.27 287 ALA A O 1
ATOM 2195 N N . ALA A 1 288 ? -3.348 18.850 43.537 1.00 20.32 288 ALA A N 1
ATOM 2196 C CA . ALA A 1 288 ? -2.100 18.422 44.201 1.00 20.95 288 ALA A CA 1
ATOM 2197 C C . ALA A 1 288 ? -1.068 19.557 44.251 1.00 21.65 288 ALA A C 1
ATOM 2198 O O . ALA A 1 288 ? -0.495 19.851 45.293 1.00 18.86 288 ALA A O 1
ATOM 2200 N N . VAL A 1 289 ? -0.914 20.286 43.141 1.00 20.62 289 VAL A N 1
ATOM 2201 C CA . VAL A 1 289 ? -0.037 21.478 43.186 1.00 20.82 289 VAL A CA 1
ATOM 2202 C C . VAL A 1 289 ? -0.535 22.483 44.184 1.00 24.08 289 VAL A C 1
ATOM 2203 O O . VAL A 1 289 ? 0.190 23.100 44.985 1.00 20.34 289 VAL A O 1
ATOM 2207 N N . ARG A 1 290 ? -1.852 22.798 44.124 1.00 25.66 290 ARG A N 1
ATOM 2208 C CA . ARG A 1 290 ? -2.378 23.806 45.004 1.00 20.81 290 ARG A CA 1
ATOM 2209 C C . ARG A 1 290 ? -2.187 23.399 46.454 1.00 21.15 290 ARG A C 1
ATOM 2210 O O . ARG A 1 290 ? -1.896 24.240 47.294 1.00 22.18 290 ARG A O 1
ATOM 2218 N N . GLY A 1 291 ? -2.358 22.117 46.714 1.00 22.17 291 GLY A N 1
ATOM 2219 C CA . GLY A 1 291 ? -2.196 21.617 48.072 1.00 21.54 291 GLY A CA 1
ATOM 2220 C C . GLY A 1 291 ? -0.765 21.778 48.562 1.00 18.89 291 GLY A C 1
ATOM 2221 O O . GLY A 1 291 ? -0.532 22.306 49.656 1.00 22.79 291 GLY A O 1
ATOM 2222 N N . TYR A 1 292 ? 0.148 21.419 47.699 1.00 20.90 292 TYR A N 1
ATOM 2223 C CA . TYR A 1 292 ? 1.597 21.500 48.024 1.00 20.93 292 TYR A CA 1
ATOM 2224 C C . TYR A 1 292 ? 2.007 22.911 48.360 1.00 21.97 292 TYR A C 1
ATOM 2225 O O . TYR A 1 292 ? 2.707 23.133 49.320 1.00 22.14 292 TYR A O 1
ATOM 2234 N N . VAL A 1 293 ? 1.539 23.915 47.583 1.00 22.74 293 VAL A N 1
ATOM 2235 C CA . VAL A 1 293 ? 1.996 25.281 47.768 1.00 23.31 293 VAL A CA 1
ATOM 2236 C C . VAL A 1 293 ? 1.392 25.984 48.965 1.00 24.52 293 VAL A C 1
ATOM 2237 O O . VAL A 1 293 ? 1.811 27.069 49.303 1.00 27.12 293 VAL A O 1
ATOM 2241 N N . VAL A 1 294 ? 0.377 25.392 49.604 1.00 24.43 294 VAL A N 1
ATOM 2242 C CA . VAL A 1 294 ? -0.214 26.008 50.769 1.00 26.89 294 VAL A CA 1
ATOM 2243 C C . VAL A 1 294 ? 0.852 26.286 51.822 1.00 29.97 294 VAL A C 1
ATOM 2244 O O . VAL A 1 294 ? 1.015 27.420 52.309 1.00 25.89 294 VAL A O 1
ATOM 2248 N N . ASN A 1 295 ? 1.589 25.226 52.145 1.00 30.53 295 ASN A N 1
ATOM 2249 C CA . ASN A 1 295 ? 2.689 25.339 53.098 1.00 33.25 295 ASN A CA 1
ATOM 2250 C C . ASN A 1 295 ? 4.022 24.791 52.586 1.00 29.72 295 ASN A C 1
ATOM 2251 O O . ASN A 1 295 ? 4.995 24.850 53.300 1.00 32.01 295 ASN A O 1
ATOM 2256 N N . GLY A 1 296 ? 4.064 24.265 51.377 1.00 25.78 296 GLY A N 1
ATOM 2257 C CA . GLY A 1 296 ? 5.239 23.613 50.829 1.00 27.89 296 GLY A CA 1
ATOM 2258 C C . GLY A 1 296 ? 6.330 24.610 50.450 1.00 27.62 296 GLY A C 1
ATOM 2259 O O . GLY A 1 296 ? 6.052 25.740 49.976 1.00 25.72 296 GLY A O 1
ATOM 2260 N N . GLU A 1 297 ? 7.579 24.208 50.660 1.00 25.83 297 GLU A N 1
ATOM 2261 C CA . GLU A 1 297 ? 8.679 25.065 50.268 1.00 27.18 297 GLU A CA 1
ATOM 2262 C C . GLU A 1 297 ? 8.820 25.081 48.760 1.00 20.82 297 GLU A C 1
ATOM 2263 O O . GLU A 1 297 ? 8.703 24.050 48.093 1.00 21.10 297 GLU A O 1
ATOM 2269 N N . LEU A 1 298 ? 9.095 26.265 48.199 1.00 23.26 298 LEU A N 1
ATOM 2270 C CA . LEU A 1 298 ? 9.204 26.396 46.751 1.00 24.04 298 LEU A CA 1
ATOM 2271 C C . LEU A 1 298 ? 10.649 26.703 46.339 1.00 21.14 298 LEU A C 1
ATOM 2272 O O . LEU A 1 298 ? 11.464 27.022 47.178 1.00 21.84 298 LEU A O 1
ATOM 2277 N N . THR A 1 299 ? 10.892 26.561 45.059 1.00 21.34 299 THR A N 1
ATOM 2278 C CA . THR A 1 299 ? 12.246 26.772 44.470 1.00 20.96 299 THR A CA 1
ATOM 2279 C C . THR A 1 299 ? 12.625 28.267 44.507 1.00 21.61 299 THR A C 1
ATOM 2280 O O . THR A 1 299 ? 11.804 29.148 44.794 1.00 20.43 299 THR A O 1
ATOM 2284 N N . PRO A 1 300 ? 13.911 28.587 44.248 1.00 21.38 300 PRO A N 1
ATOM 2285 C CA . PRO A 1 300 ? 14.376 29.952 44.524 1.00 20.55 300 PRO A CA 1
ATOM 2286 C C . PRO A 1 300 ? 13.773 31.048 43.656 1.00 19.23 300 PRO A C 1
ATOM 2287 O O . PRO A 1 300 ? 13.763 32.171 44.101 1.00 22.13 300 PRO A O 1
ATOM 2291 N N . ASP A 1 301 ? 13.334 30.679 42.464 1.00 22.34 301 ASP A N 1
ATOM 2292 C CA . ASP A 1 301 ? 12.600 31.620 41.593 1.00 22.87 301 ASP A CA 1
ATOM 2293 C C . ASP A 1 301 ? 11.272 32.068 42.221 1.00 24.47 301 ASP A C 1
ATOM 2294 O O . ASP A 1 301 ? 10.691 33.101 41.792 1.00 24.23 301 ASP A O 1
ATOM 2299 N N . MET A 1 302 ? 10.757 31.320 43.205 1.00 24.23 302 MET A N 1
ATOM 2300 C CA . MET A 1 302 ? 9.558 31.753 43.947 1.00 25.60 302 MET A CA 1
ATOM 2301 C C . MET A 1 302 ? 9.827 32.222 45.358 1.00 26.22 302 MET A C 1
ATOM 2302 O O . MET A 1 302 ? 8.890 32.382 46.150 1.00 28.43 302 MET A O 1
ATOM 2307 N N . GLY A 1 303 ? 11.104 32.470 45.684 1.00 26.49 303 GLY A N 1
ATOM 2308 C CA . GLY A 1 303 ? 11.495 32.955 46.996 1.00 26.59 303 GLY A CA 1
ATOM 2309 C C . GLY A 1 303 ? 11.707 31.915 48.103 1.00 25.98 303 GLY A C 1
ATOM 2310 O O . GLY A 1 303 ? 11.852 32.286 49.241 1.00 30.27 303 GLY A O 1
ATOM 2311 N N . GLY A 1 304 ? 11.710 30.644 47.757 1.00 23.06 304 GLY A N 1
ATOM 2312 C CA . GLY A 1 304 ? 11.969 29.575 48.717 1.00 22.89 304 GLY A CA 1
ATOM 2313 C C . GLY A 1 304 ? 13.386 29.054 48.470 1.00 25.71 304 GLY A C 1
ATOM 2314 O O . GLY A 1 304 ? 14.120 29.588 47.614 1.00 23.72 304 GLY A O 1
ATOM 2315 N N . ARG A 1 305 ? 13.740 27.972 49.180 1.00 25.72 305 ARG A N 1
ATOM 2316 C CA . ARG A 1 305 ? 15.028 27.295 48.997 1.00 25.58 305 ARG A CA 1
ATOM 2317 C C . ARG A 1 305 ? 14.904 25.792 48.839 1.00 24.75 305 ARG A C 1
ATOM 2318 O O . ARG A 1 305 ? 15.840 25.045 49.121 1.00 25.42 305 ARG A O 1
ATOM 2326 N N . ALA A 1 306 ? 13.774 25.332 48.302 1.00 22.33 306 ALA A N 1
ATOM 2327 C CA . ALA A 1 306 ? 13.601 23.970 47.895 1.00 22.39 306 ALA A CA 1
ATOM 2328 C C . ALA A 1 306 ? 14.439 23.656 46.703 1.00 23.15 306 ALA A C 1
ATOM 2329 O O . ALA A 1 306 ? 14.721 24.530 45.887 1.00 22.65 306 ALA A O 1
ATOM 2331 N N . ARG A 1 307 ? 14.853 22.398 46.597 1.00 21.60 307 ARG A N 1
ATOM 2332 C CA . ARG A 1 307 ? 15.305 21.801 45.381 1.00 20.45 307 ARG A CA 1
ATOM 2333 C C . ARG A 1 307 ? 14.155 21.314 44.527 1.00 22.34 307 ARG A C 1
ATOM 2334 O O . ARG A 1 307 ? 13.082 21.027 45.062 1.00 22.03 307 ARG A O 1
ATOM 2342 N N . THR A 1 308 ? 14.370 21.206 43.214 1.00 21.56 308 THR A N 1
ATOM 2343 C CA . THR A 1 308 ? 13.389 20.651 42.282 1.00 22.28 308 THR A CA 1
ATOM 2344 C C . THR A 1 308 ? 12.763 19.344 42.821 1.00 24.03 308 THR A C 1
ATOM 2345 O O . THR A 1 308 ? 11.546 19.181 42.871 1.00 23.13 308 THR A O 1
ATOM 2349 N N . GLU A 1 309 ? 13.617 18.414 43.223 1.00 22.79 309 GLU A N 1
ATOM 2350 C CA . GLU A 1 309 ? 13.109 17.150 43.804 1.00 23.02 309 GLU A CA 1
ATOM 2351 C C . GLU A 1 309 ? 12.142 17.287 44.995 1.00 22.44 309 GLU A C 1
ATOM 2352 O O . GLU A 1 309 ? 11.203 16.487 45.104 1.00 24.17 309 GLU A O 1
ATOM 2358 N N . ASP A 1 310 ? 12.343 18.254 45.870 1.00 21.09 310 ASP A N 1
ATOM 2359 C CA . ASP A 1 310 ? 11.498 18.483 47.043 1.00 21.90 310 ASP 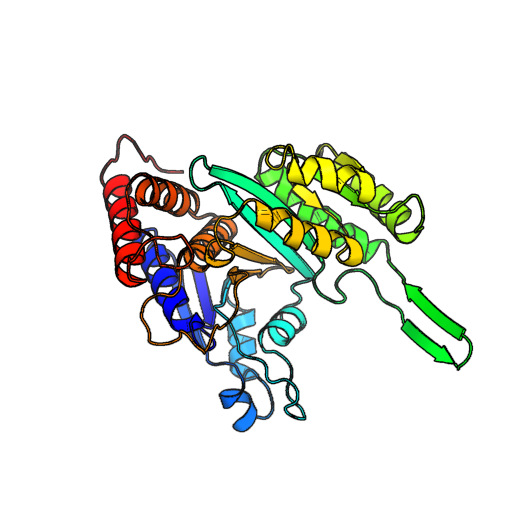A CA 1
ATOM 2360 C C . ASP A 1 310 ? 10.069 18.788 46.563 1.00 23.43 310 ASP A C 1
ATOM 2361 O O . ASP A 1 310 ? 9.071 18.303 47.112 1.00 24.30 310 ASP A O 1
ATOM 2366 N N . VAL A 1 311 ? 9.996 19.631 45.531 1.00 22.31 311 VAL A N 1
ATOM 2367 C CA . VAL A 1 311 ? 8.700 20.025 44.972 1.00 20.46 311 VAL A CA 1
ATOM 2368 C C . VAL A 1 311 ? 8.019 18.850 44.208 1.00 21.20 311 VAL A C 1
ATOM 2369 O O . VAL A 1 311 ? 6.824 18.590 44.388 1.00 21.28 311 VAL A O 1
ATOM 2373 N N . VAL A 1 312 ? 8.773 18.109 43.413 1.00 19.48 312 VAL A N 1
ATOM 2374 C CA . VAL A 1 312 ? 8.294 16.964 42.670 1.00 22.48 312 VAL A CA 1
ATOM 2375 C C . VAL A 1 312 ? 7.772 15.911 43.664 1.00 23.57 312 VAL A C 1
ATOM 2376 O O . VAL A 1 312 ? 6.600 15.541 43.596 1.00 20.26 312 VAL A O 1
ATOM 2380 N N . ARG A 1 313 ? 8.599 15.550 44.642 1.00 22.75 313 ARG A N 1
ATOM 2381 C CA . ARG A 1 313 ? 8.122 14.611 45.674 1.00 23.45 313 ARG A CA 1
ATOM 2382 C C . ARG A 1 313 ? 6.882 15.119 46.409 1.00 22.66 313 ARG A C 1
ATOM 2383 O O . ARG A 1 313 ? 5.963 14.331 46.652 1.00 24.18 313 ARG A O 1
ATOM 2391 N N . GLY A 1 314 ? 6.862 16.402 46.785 1.00 21.31 314 GLY A N 1
ATOM 2392 C CA . GLY A 1 314 ? 5.771 16.953 47.595 1.00 22.66 314 GLY A CA 1
ATOM 2393 C C . GLY A 1 314 ? 4.504 16.914 46.781 1.00 24.24 314 GLY A C 1
ATOM 2394 O O . GLY A 1 314 ? 3.415 16.608 47.321 1.00 21.55 314 GLY A O 1
ATOM 2395 N N . ILE A 1 315 ? 4.591 17.243 45.483 1.00 21.86 315 ILE A N 1
ATOM 2396 C CA . ILE A 1 315 ? 3.399 17.104 44.635 1.00 21.98 315 ILE A CA 1
ATOM 2397 C C . ILE A 1 315 ? 2.878 15.662 44.490 1.00 23.84 315 ILE A C 1
ATOM 2398 O O . ILE A 1 315 ? 1.666 15.390 44.638 1.00 22.21 315 ILE A O 1
ATOM 2403 N N . ILE A 1 316 ? 3.783 14.728 44.226 1.00 22.51 316 ILE A N 1
ATOM 2404 C CA . ILE A 1 316 ? 3.445 13.322 44.136 1.00 24.65 316 ILE A CA 1
ATOM 2405 C C . ILE A 1 316 ? 2.814 12.808 45.446 1.00 23.98 316 ILE A C 1
ATOM 2406 O O . ILE A 1 316 ? 1.848 12.009 45.374 1.00 26.79 316 ILE A O 1
ATOM 2411 N N . GLY A 1 317 ? 3.306 13.279 46.586 1.00 24.43 317 GLY A N 1
ATOM 2412 C CA . GLY A 1 317 ? 2.753 12.978 47.916 1.00 25.54 317 GLY A CA 1
ATOM 2413 C C . GLY A 1 317 ? 1.287 13.418 48.011 1.00 27.72 317 GLY A C 1
ATOM 2414 O O . GLY A 1 317 ? 0.402 12.676 48.465 1.00 25.16 317 GLY A O 1
ATOM 2415 N N . GLU A 1 318 ? 1.019 14.638 47.558 1.00 24.40 318 GLU A N 1
ATOM 2416 C CA . GLU A 1 318 ? -0.370 15.110 47.513 1.00 22.84 318 GLU A CA 1
ATOM 2417 C C . GLU A 1 318 ? -1.253 14.261 46.628 1.00 23.83 318 GLU A C 1
ATOM 2418 O O . GLU A 1 318 ? -2.426 14.031 46.960 1.00 27.24 318 GLU A O 1
ATOM 2424 N N . ILE A 1 319 ? -0.764 13.837 45.484 1.00 21.88 319 ILE A N 1
ATOM 2425 C CA . ILE A 1 319 ? -1.507 13.024 44.560 1.00 23.34 319 ILE A CA 1
ATOM 2426 C C . ILE A 1 319 ? -1.842 11.687 45.220 1.00 27.17 319 ILE A C 1
ATOM 2427 O O . ILE A 1 319 ? -2.976 11.244 45.237 1.00 26.50 319 ILE A O 1
ATOM 2432 N N . GLU A 1 320 ? -0.803 11.072 45.759 1.00 25.73 320 GLU A N 1
ATOM 2433 C CA . GLU A 1 320 ? -0.986 9.835 46.557 1.00 25.35 320 GLU A CA 1
ATOM 2434 C C . GLU A 1 320 ? -2.061 9.972 47.612 1.00 25.25 320 GLU A C 1
ATOM 2435 O O . GLU A 1 320 ? -2.932 9.076 47.686 1.00 28.98 320 GLU A O 1
ATOM 2441 N N . ASP A 1 321 ? -1.970 11.022 48.438 1.00 24.88 321 ASP A N 1
ATOM 2442 C CA . ASP A 1 321 ? -2.901 11.290 49.520 1.00 26.83 321 ASP A CA 1
ATOM 2443 C C . ASP A 1 321 ? -4.324 11.403 49.004 1.00 27.83 321 ASP A C 1
ATOM 2444 O O . ASP A 1 321 ? -5.240 10.759 49.559 1.00 26.80 321 ASP A O 1
ATOM 2449 N N . LEU A 1 322 ? -4.527 12.208 47.947 1.00 26.80 322 LEU A N 1
ATOM 2450 C CA . LEU A 1 322 ? -5.865 12.297 47.307 1.00 26.63 322 LEU A CA 1
ATOM 2451 C C . LEU A 1 322 ? -6.408 10.963 46.759 1.00 28.09 322 LEU A C 1
ATOM 2452 O O . LEU A 1 322 ? -7.623 10.674 46.896 1.00 30.06 322 LEU A O 1
ATOM 2457 N N . LEU A 1 323 ? -5.556 10.192 46.090 1.00 27.93 323 LEU A N 1
ATOM 2458 C CA . LEU A 1 323 ? -5.904 8.891 45.520 1.00 29.21 323 LEU A CA 1
ATOM 2459 C C . LEU A 1 323 ? -6.272 7.869 46.612 1.00 31.05 323 LEU A C 1
ATOM 2460 O O . LEU A 1 323 ? -7.033 6.952 46.356 1.00 34.20 323 LEU A O 1
ATOM 2465 N N . SER A 1 324 ? -5.756 8.068 47.810 1.00 30.80 324 SER A N 1
ATOM 2466 C CA . SER A 1 324 ? -6.065 7.217 48.958 1.00 33.27 324 SER A CA 1
ATOM 2467 C C . SER A 1 324 ? -7.379 7.619 49.636 1.00 38.70 324 SER A C 1
ATOM 2468 O O . SER A 1 324 ? -7.949 6.827 50.373 1.00 39.09 324 SER A O 1
ATOM 2471 N N . MET A 1 325 ? -7.862 8.845 49.413 1.00 38.92 325 MET A N 1
ATOM 2472 C CA . MET A 1 325 ? -9.095 9.313 50.064 1.00 40.94 325 MET A CA 1
ATOM 2473 C C . MET A 1 325 ? -10.269 9.084 49.133 1.00 40.36 325 MET A C 1
ATOM 2474 O O . MET A 1 325 ? -10.726 10.012 48.443 1.00 35.71 325 MET A O 1
ATOM 2479 N N . ASP A 1 326 ? -10.734 7.836 49.091 1.00 37.58 326 ASP A N 1
ATOM 2480 C CA . ASP A 1 326 ? -11.746 7.396 48.116 1.00 40.76 326 ASP A CA 1
ATOM 2481 C C . ASP A 1 326 ? -13.065 8.167 48.226 1.00 35.72 326 ASP A C 1
ATOM 2482 O O . ASP A 1 326 ? -13.790 8.268 47.237 1.00 37.57 326 ASP A O 1
ATOM 2487 N N . GLU A 1 327 ? -13.363 8.692 49.411 1.00 36.53 327 GLU A N 1
ATOM 2488 C CA . GLU A 1 327 ? -14.580 9.486 49.636 1.00 40.48 327 GLU A CA 1
ATOM 2489 C C . GLU A 1 327 ? -14.427 10.929 49.122 1.00 40.32 327 GLU A C 1
ATOM 2490 O O . GLU A 1 327 ? -15.403 11.567 48.793 1.00 37.83 327 GLU A O 1
ATOM 2496 N N . VAL A 1 328 ? -13.208 11.461 49.114 1.00 38.23 328 VAL A N 1
ATOM 2497 C CA . VAL A 1 328 ? -12.991 12.876 48.769 1.00 39.31 328 VAL A CA 1
ATOM 2498 C C . VAL A 1 328 ? -12.678 13.055 47.270 1.00 35.53 328 VAL A C 1
ATOM 2499 O O . VAL A 1 328 ? -13.083 14.046 46.672 1.00 40.26 328 VAL A O 1
ATOM 2503 N N . TRP A 1 329 ? -11.938 12.133 46.671 1.00 32.25 329 TRP A N 1
ATOM 2504 C CA . TRP A 1 329 ? -11.577 12.244 45.253 1.00 28.89 329 TRP A CA 1
ATOM 2505 C C . TRP A 1 329 ? -12.187 11.071 44.473 1.00 31.42 329 TRP A C 1
ATOM 2506 O O . TRP A 1 329 ? -11.545 10.053 44.201 1.00 29.57 329 TRP A O 1
ATOM 2517 N N . ARG A 1 330 ? -13.449 11.212 44.082 1.00 30.28 330 ARG A N 1
ATOM 2518 C CA . ARG A 1 330 ? -14.152 10.111 43.410 1.00 34.26 330 ARG A CA 1
ATOM 2519 C C . ARG A 1 330 ? -13.938 10.200 41.908 1.00 34.61 330 ARG A C 1
ATOM 2520 O O . ARG A 1 330 ? -13.690 11.288 41.374 1.00 37.26 330 ARG A O 1
ATOM 2528 N N . ASP A 1 331 ? -14.089 9.061 41.235 1.00 38.55 331 ASP A N 1
ATOM 2529 C CA . ASP A 1 331 ? -13.918 8.939 39.775 1.00 42.98 331 ASP A CA 1
ATOM 2530 C C . ASP A 1 331 ? -14.796 9.881 38.951 1.00 46.64 331 ASP A C 1
ATOM 2531 O O . ASP A 1 331 ? -15.933 10.208 39.335 1.00 43.99 331 ASP A O 1
ATOM 2536 N N . GLU A 1 332 ? -14.234 10.257 37.801 1.00 53.58 332 GLU A N 1
ATOM 2537 C CA . GLU A 1 332 ? -14.836 11.078 36.733 1.00 58.00 332 GLU A CA 1
ATOM 2538 C C . GLU A 1 332 ? -14.854 12.580 37.032 1.00 60.40 332 GLU A C 1
ATOM 2539 O O . GLU A 1 332 ? -14.564 13.402 36.151 1.00 60.48 332 GLU A O 1
#

Sequence (332 aa):
MYRVAVIPGDGIGPEVIDGAVRVLKAVTGRVRFEYYEGGVDVFQECGSPIREEDLEEIRRSDAVLFGATTTPFDLPGYRSLILTLRKELGLYANLRIIPDLRTGREIVIVRENSEGLYFGIGAVVNGRAVDVRLITREGAERIARFAVEQAKARGSFITFVHKANVLTGDKFFRRIVREVAGEEGVEVRDAIIDSFTIKLVRNPWEHGVILSENLFGDILSDLATVHAGSIGIVPSGNYGDGIALFEPVHGSAPDIAGKGIANPIGAILSGAMLLDYLGLDGSLIRAAVRGYVVNGELTPDMGGRARTEDVVRGIIGEIEDLLSMDEVWRDE

Secondary structure (DSSP, 8-state):
-EEEEEEEESTTHHHHHHHHHHHHHHH-SSEEEEE---SHHHHHHHSSSS-HHHHHHHHHSSEEEEEE----S--TT---HHHHHHHHTT--EEEEEEE-TTT--EEEEEEEPTTSSEE--EEEETTEEEE--EE-HHHHHHHHHHHHHHHHHHT--EEEEE-TTT-HHHHHHHHHHHHHHHHHT--EEEEEHHHHHHHHHHSTTS--EEE--HHHHHHHHHHGGGGSS-GGG-EEEEE-SS-EEEEESS---GGGTTSS----HHHHHHHHHHHHHTTS-HHHHHHHHHHHHHH----GGGT----HHHHHHHHHHHHHHHHH-TTTS---

Organism: Thermococcus kodakarensis (strain ATCC BAA-918 / JCM 12380 / KOD1) (NCBI:txid69014)

CATH classification: 3.40.718.10

Nearest PDB structures (foldseek):
  5hn3-assembly1_A  TM=1.003E+00  e=1.198E-67  Thermococcus kodakarensis KOD1
  1dr8-assembly1_B  TM=9.362E-01  e=8.855E-31  Thermus thermophilus HB8
  1wpw-assembly1_A  TM=8.976E-01  e=1.836E-28  Sulfurisphaera tokodaii
  4y1p-assembly1_A-2  TM=8.423E-01  e=8.159E-28  Sulfolobus acidocaldarius DSM 639
  4y1p-assembly1_B-2  TM=8.410E-01  e=6.125E-28  Sulfolobus acidocaldarius DSM 639

InterPro domains:
  IPR011828 Isopropylmalate/isohomocitrate dehydrogenase [TIGR02088] (4-316)
  IPR019818 Isocitrate/isopropylmalate dehydrogenase, conserved site [PS00470] (214-233)
  IPR024084 Isopropylmalate dehydrogenase-like domain [PF00180] (4-312)
  IPR024084 Isopropylmalate dehydrogenase-like domain [SM01329] (3-315)

Solvent-accessible surface area: 15609 Å² total; per-residue (Å²): 148,63,99,2,0,0,0,25,21,42,26,8,0,56,46,0,1,70,0,1,5,74,0,0,117,30,23,18,44,138,1,122,26,97,117,18,115,11,2,34,107,4,28,111,136,64,52,49,9,5,62,111,115,23,4,70,76,0,86,158,8,53,0,0,0,1,1,5,21,51,66,47,217,114,52,113,71,30,102,13,0,22,67,17,0,53,96,81,16,40,3,37,0,10,0,29,6,0,10,25,20,190,54,33,92,56,3,7,0,0,14,8,13,72,133,7,13,28,112,40,111,47,50,105,112,147,79,190,78,78,108,61,153,84,29,45,103,123,13,0,45,103,2,0,103,21,0,0,88,33,0,91,89,97,75,35,34,0,5,0,1,2,46,5,92,96,70,106,18,1,103,43,0,46,109,1,0,112,82,4,0,54,130,69,72,14,99,37,110,56,24,62,10,80,56,4,36,97,107,0,73,199,76,10,40,100,15,20,0,0,1,0,6,35,116,25,0,64,89,0,1,88,45,0,33,94,48,14,68,15,77,5,4,0,3,4,0,0,16,13,139,67,10,0,0,0,15,2,41,19,42,9,41,79,125,51,38,73,125,29,50,1,8,0,0,0,0,0,10,0,0,0,16,0,0,64,78,19,67,27,62,0,53,2,0,55,20,0,1,80,25,27,27,113,143,22,92,32,1,44,66,47,66,15,178,1,133,13,48,54,1,2,159,21,0,26,26,54,0,102,86,24,79,86,77,114,141,103,69,171,142,226

Radius of gyration: 20.16 Å; Cα contacts (8 Å, |Δi|>4): 706; chains: 1; bounding box: 49×53×54 Å

B-factor: mean 32.12, std 12.94, range [14.13, 87.49]

Foldseek 3Di:
DAEEEEEQAFACSVVLLVLQVLLLVLFDPPYDYDYAYFADVVCVVPLERGDPVSLVVNLPGQEYQTGFYDDDPDDPSYDDPVVVNCVSNVLFKKWKWAADLQPRFIFIFIATDPPQFKDFDWDDPDPDIDTDIDGDLVSLLVSLLVLLVVQVVVVHAEEEEEQVVVDVVSVVSVVSSVVNNVVVVGHYHYYYLVVVLVCCVVPNRRHGHYYYYCVSRVVSSVSNCVSHLALLQMKMWGDRVRYIYIYRPDHSPNVCGPVQQRFSNHSNLSSLVVQVSVVHHSVLLSVLSSVCVVPHFHGVSNPGPDGNVSSSVSSSVSSVVLVVPCVRNDDD